Protein AF-A0AAU6HYJ3-F1 (afdb_monomer_lite)

pLDDT: mean 86.25, std 14.93, range [38.72, 98.06]

Foldseek 3Di:
DDDDDDDDDPPDDPPPPPPPQPCLCPVPDQAQKDFDDWAAAPQGWIKTWIWGPADPVGIWIKIDTQQDGDIAQADVPGNGHRDSVSNVVVRHVCRDHDNGHYDDQDDADDPVQLLVLLVVLLVVPAAAPFKAKDDLSSCNRVCSVNSYHSVVSLVSLVVCCVVPVVQKHWDADPDDGDIIIIGGHDDDD

Secondary structure (DSSP, 8-state):
-----PPP-PPPPP---PPP----SSS---TT-EEEEEEE-TTS-EEEEEE-S-BTTB--EEEEESSSS-EES-BTTBSSB--HHHHHHHHHHHHTT--PPP-PPPPPPPHHHHHHHHHHHHHHH--SSS-EEEPGGGGGGGHHHH---HHHHHHHHHHHHHH-TTTEEEEE-SSSSSEEEEEPPPPP-

Sequence (189 aa):
MALTLFRPRTPAAPEFTPEPWPEIGETWKPEGVIVTQRFLGLAGAVVLVYTADAGVNGTYYAVTCLGCSYRTRSKADTNYISSEQAGGEIANTHAAQCRALPRDLPSRPDDGTAREIVRRRLHAERRSDYDVTVYLTSFHLDRLALQRSTEWIEEELQRLADTQPEILTAKPRTYGTGTEFTILRFPKS

Radius of gyration: 24.57 Å; chains: 1; bounding box: 45×34×106 Å

Structure (mmCIF, N/CA/C/O backbone):
data_AF-A0AAU6HYJ3-F1
#
_entry.id   AF-A0AAU6HYJ3-F1
#
loop_
_atom_site.group_PDB
_atom_site.id
_atom_site.type_symbol
_atom_site.label_atom_id
_atom_site.label_alt_id
_atom_site.label_comp_id
_atom_site.label_asym_id
_atom_site.label_entity_id
_atom_site.label_seq_id
_atom_site.pdbx_PDB_ins_code
_atom_site.Cartn_x
_atom_site.Cartn_y
_atom_site.Cartn_z
_atom_site.occupancy
_atom_site.B_iso_or_equiv
_atom_site.auth_seq_id
_atom_site.auth_comp_id
_atom_site.auth_asym_id
_atom_site.auth_atom_id
_atom_site.pdbx_PDB_model_num
ATOM 1 N N . MET A 1 1 ? 26.266 -14.304 -81.035 1.00 38.72 1 MET A N 1
ATOM 2 C CA . MET A 1 1 ? 25.685 -14.974 -79.851 1.00 38.72 1 MET A CA 1
ATOM 3 C C . MET A 1 1 ? 26.014 -14.128 -78.634 1.00 38.72 1 MET A C 1
ATOM 5 O O . MET A 1 1 ? 27.190 -13.940 -78.367 1.00 38.72 1 MET A O 1
ATOM 9 N N . ALA A 1 2 ? 25.013 -13.554 -77.966 1.00 44.12 2 ALA A N 1
ATOM 10 C CA . ALA A 1 2 ? 25.195 -12.738 -76.765 1.00 44.12 2 ALA A CA 1
ATOM 11 C C . ALA A 1 2 ? 24.376 -13.364 -75.629 1.00 44.12 2 ALA A C 1
ATOM 13 O O . ALA A 1 2 ? 23.163 -13.508 -75.751 1.00 44.12 2 ALA A O 1
ATOM 14 N N . LEU A 1 3 ? 25.057 -13.794 -74.566 1.00 43.69 3 LEU A N 1
ATOM 15 C CA . LEU A 1 3 ? 24.450 -14.352 -73.359 1.00 43.69 3 LEU A CA 1
ATOM 16 C C . LEU A 1 3 ? 24.073 -13.199 -72.421 1.00 43.69 3 LEU A C 1
ATOM 18 O O . LEU A 1 3 ? 24.938 -12.588 -71.798 1.00 43.69 3 LEU A O 1
ATOM 22 N N . THR A 1 4 ? 22.782 -12.892 -72.322 1.00 45.44 4 THR A N 1
ATOM 23 C CA . THR A 1 4 ? 22.240 -11.993 -71.296 1.00 45.44 4 THR A CA 1
ATOM 24 C C . THR A 1 4 ? 22.145 -12.725 -69.960 1.00 45.44 4 THR A C 1
ATOM 26 O O . THR A 1 4 ? 21.375 -13.674 -69.819 1.00 45.44 4 THR A O 1
ATOM 29 N N . LEU A 1 5 ? 22.918 -12.273 -68.971 1.00 51.22 5 LEU A N 1
ATOM 30 C CA . LEU A 1 5 ? 22.840 -12.739 -67.587 1.00 51.22 5 LEU A CA 1
ATOM 31 C C . LEU A 1 5 ? 21.654 -12.064 -66.882 1.00 51.22 5 LEU A C 1
ATOM 33 O O . LEU A 1 5 ? 21.687 -10.865 -66.607 1.00 51.22 5 LEU A O 1
ATOM 37 N N . PHE A 1 6 ? 20.613 -12.836 -66.565 1.00 53.00 6 PHE A N 1
ATOM 38 C CA . PHE A 1 6 ? 19.558 -12.401 -65.651 1.00 53.00 6 PHE A CA 1
ATOM 39 C C . PHE A 1 6 ? 20.061 -12.509 -64.210 1.00 53.00 6 PHE A C 1
ATOM 41 O O . PHE A 1 6 ? 20.375 -13.593 -63.722 1.00 53.00 6 PHE A O 1
ATOM 48 N N . ARG A 1 7 ? 20.138 -11.370 -63.520 1.00 47.31 7 ARG A N 1
ATOM 49 C CA . ARG A 1 7 ? 20.437 -11.309 -62.088 1.00 47.31 7 ARG A CA 1
ATOM 50 C C . ARG A 1 7 ? 19.144 -11.621 -61.317 1.00 47.31 7 ARG A C 1
ATOM 52 O O . ARG A 1 7 ? 18.154 -10.923 -61.545 1.00 47.31 7 ARG A O 1
ATOM 59 N N . PRO A 1 8 ? 19.102 -12.631 -60.431 1.00 54.22 8 PRO A N 1
ATOM 60 C CA . PRO A 1 8 ? 17.908 -12.893 -59.640 1.00 54.22 8 PRO A CA 1
ATOM 61 C C . PRO A 1 8 ? 17.647 -11.717 -58.695 1.00 54.22 8 PRO A C 1
ATOM 63 O O . PRO A 1 8 ? 18.550 -11.233 -58.011 1.00 54.22 8 PRO A O 1
ATOM 66 N N . ARG A 1 9 ? 16.401 -11.237 -58.688 1.00 53.03 9 ARG A N 1
ATOM 67 C CA . ARG A 1 9 ? 15.910 -10.241 -57.735 1.00 53.03 9 ARG A CA 1
ATOM 68 C C . ARG A 1 9 ? 15.816 -10.923 -56.374 1.00 53.03 9 ARG A C 1
ATOM 70 O O . ARG A 1 9 ? 15.001 -11.825 -56.202 1.00 53.03 9 ARG A O 1
ATOM 77 N N . THR A 1 10 ? 16.662 -10.516 -55.434 1.00 54.94 10 THR A N 1
ATOM 78 C CA . THR A 1 10 ? 16.584 -10.968 -54.043 1.00 54.94 10 THR A CA 1
ATOM 79 C C . THR A 1 10 ? 15.177 -10.669 -53.508 1.00 54.94 10 THR A C 1
ATOM 81 O O . THR A 1 10 ? 14.719 -9.531 -53.669 1.00 54.94 10 THR A O 1
ATOM 84 N N . PRO A 1 11 ? 14.466 -11.643 -52.911 1.00 59.00 11 PRO A N 1
ATOM 85 C CA . PRO A 1 11 ? 13.225 -11.365 -52.200 1.00 59.00 11 PRO A CA 1
ATOM 86 C C . PRO A 1 11 ? 13.508 -10.316 -51.125 1.00 59.00 11 PRO A C 1
ATOM 88 O O . PRO A 1 11 ? 14.526 -10.406 -50.436 1.00 59.00 11 PRO A O 1
ATOM 91 N N . ALA A 1 12 ? 12.642 -9.308 -51.004 1.00 57.50 12 ALA A N 1
ATOM 92 C CA . ALA A 1 12 ? 12.726 -8.376 -49.889 1.00 57.50 12 ALA A CA 1
ATOM 93 C C . ALA A 1 12 ? 12.657 -9.193 -48.592 1.00 57.50 12 ALA A C 1
ATOM 95 O O . ALA A 1 12 ? 11.751 -10.012 -48.426 1.00 57.50 12 ALA A O 1
ATOM 96 N N . ALA A 1 13 ? 13.655 -9.023 -47.723 1.00 58.06 13 ALA A N 1
ATOM 97 C CA . ALA A 1 13 ? 13.627 -9.614 -46.395 1.00 58.06 13 ALA A CA 1
ATOM 98 C C . ALA A 1 13 ? 12.337 -9.153 -45.693 1.00 58.06 13 ALA A C 1
ATOM 100 O O . ALA A 1 13 ? 11.964 -7.989 -45.868 1.00 58.06 13 ALA A O 1
ATOM 101 N N . PRO A 1 14 ? 11.640 -10.032 -44.951 1.00 58.38 14 PRO A N 1
ATOM 102 C CA . PRO A 1 14 ? 10.474 -9.615 -44.186 1.00 58.38 14 PRO A CA 1
ATOM 103 C C . PRO A 1 14 ? 10.872 -8.433 -43.301 1.00 58.38 14 PRO A C 1
ATOM 105 O O . PRO A 1 14 ? 11.907 -8.481 -42.633 1.00 58.38 14 PRO A O 1
ATOM 108 N N . GLU A 1 15 ? 10.086 -7.357 -43.352 1.00 53.50 15 GLU A N 1
ATOM 109 C CA . GLU A 1 15 ? 10.283 -6.201 -42.485 1.00 53.50 15 GLU A CA 1
ATOM 110 C C . GLU A 1 15 ? 10.234 -6.693 -41.038 1.00 53.50 15 GLU A C 1
ATOM 112 O O . GLU A 1 15 ? 9.200 -7.155 -40.556 1.00 53.50 15 GLU A O 1
ATOM 117 N N . PHE A 1 16 ? 11.379 -6.652 -40.358 1.00 51.53 16 PHE A N 1
ATOM 118 C CA . PHE A 1 16 ? 11.446 -6.888 -38.926 1.00 51.53 16 PHE A CA 1
ATOM 119 C C . PHE A 1 16 ? 10.683 -5.746 -38.263 1.00 51.53 16 PHE A C 1
ATOM 121 O O . PHE A 1 16 ? 11.213 -4.648 -38.108 1.00 51.53 16 PHE A O 1
ATOM 128 N N . THR A 1 17 ? 9.417 -5.977 -37.929 1.00 47.81 17 THR A N 1
ATOM 129 C CA . THR A 1 17 ? 8.705 -5.115 -36.992 1.00 47.81 17 THR A CA 1
ATOM 130 C C . THR A 1 17 ? 9.301 -5.444 -35.629 1.00 47.81 17 THR A C 1
ATOM 132 O O . THR A 1 17 ? 9.149 -6.586 -35.188 1.00 47.81 17 THR A O 1
ATOM 135 N N . PRO 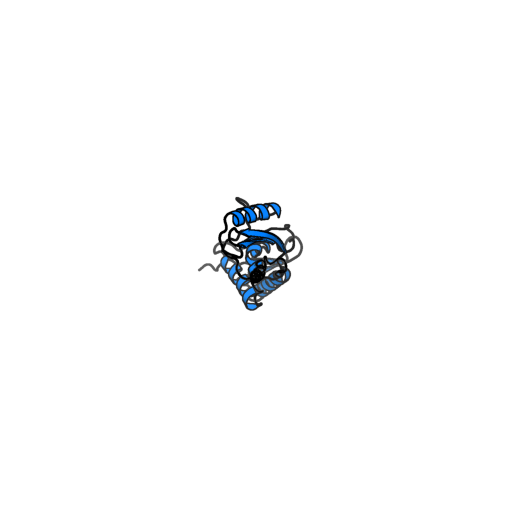A 1 18 ? 10.039 -4.526 -34.977 1.00 47.53 18 PRO A N 1
ATOM 136 C CA . PRO A 1 18 ? 10.484 -4.777 -33.619 1.00 47.53 18 PRO A CA 1
ATOM 137 C C . PRO A 1 18 ? 9.234 -5.059 -32.796 1.00 47.53 18 PRO A C 1
ATOM 139 O O . PRO A 1 18 ? 8.284 -4.272 -32.841 1.00 47.53 18 PRO A O 1
ATOM 142 N N . GLU A 1 19 ? 9.213 -6.189 -32.094 1.00 53.12 19 GLU A N 1
ATOM 143 C CA . GLU A 1 19 ? 8.197 -6.424 -31.078 1.00 53.12 19 GLU A CA 1
ATOM 144 C C . GLU A 1 19 ? 8.204 -5.190 -30.163 1.00 53.12 19 GLU A C 1
ATOM 146 O O . GLU A 1 19 ? 9.291 -4.767 -29.738 1.00 53.12 19 GLU A O 1
ATOM 151 N N . PRO A 1 20 ? 7.053 -4.519 -29.961 1.00 49.03 20 PRO A N 1
ATOM 152 C CA . PRO A 1 20 ? 7.015 -3.332 -29.131 1.00 49.03 20 PRO A CA 1
ATOM 153 C C . PRO A 1 20 ? 7.614 -3.710 -27.783 1.00 49.03 20 PRO A C 1
ATOM 155 O O . PRO A 1 20 ? 7.266 -4.742 -27.210 1.00 49.03 20 PRO A O 1
ATOM 158 N N . TRP A 1 21 ? 8.565 -2.896 -27.326 1.00 48.03 21 TRP A N 1
ATOM 159 C CA . TRP A 1 21 ? 9.159 -3.029 -26.003 1.00 48.03 21 TRP A CA 1
ATOM 160 C C . TRP A 1 21 ? 8.049 -3.355 -24.995 1.00 48.03 21 TRP A C 1
ATOM 162 O O . TRP A 1 21 ? 7.025 -2.664 -25.031 1.00 48.03 21 TRP A O 1
ATOM 172 N N . PRO A 1 22 ? 8.198 -4.389 -24.140 1.00 54.59 22 PRO A N 1
ATOM 173 C CA . PRO A 1 22 ? 7.151 -4.721 -23.182 1.00 54.59 22 PRO A CA 1
ATOM 174 C C . PRO A 1 22 ? 6.815 -3.449 -22.409 1.00 54.59 22 PRO A C 1
ATOM 176 O O . PRO A 1 22 ? 7.735 -2.734 -22.011 1.00 54.59 22 PRO A O 1
ATOM 179 N N . GLU A 1 23 ? 5.527 -3.121 -22.266 1.00 60.72 23 GLU A N 1
ATOM 180 C CA . GLU A 1 23 ? 5.095 -1.916 -21.561 1.00 60.72 23 GLU A CA 1
ATOM 181 C C . GLU A 1 23 ? 5.713 -1.942 -20.160 1.00 60.72 23 GLU A C 1
ATOM 183 O O . GLU A 1 23 ? 5.242 -2.619 -19.251 1.00 60.72 23 GLU A O 1
ATOM 188 N N . ILE A 1 24 ? 6.793 -1.186 -19.968 1.00 62.16 24 ILE A N 1
ATOM 189 C CA . ILE A 1 24 ? 7.498 -1.092 -18.685 1.00 62.16 24 ILE A CA 1
ATOM 190 C C . ILE A 1 24 ? 6.687 -0.287 -17.654 1.00 62.16 24 ILE A C 1
ATOM 192 O O . ILE A 1 24 ? 7.179 0.064 -16.581 1.00 62.16 24 ILE A O 1
ATOM 196 N N . GLY A 1 25 ? 5.432 0.027 -17.985 1.00 66.69 25 GLY A N 1
ATOM 197 C CA . GLY A 1 25 ? 4.495 0.769 -17.165 1.00 66.69 25 GLY A CA 1
ATOM 198 C C . GLY A 1 25 ? 4.877 2.230 -16.983 1.00 66.69 25 GLY A C 1
ATOM 199 O O . GLY A 1 25 ? 4.546 2.793 -15.947 1.00 66.69 25 GLY A O 1
ATOM 200 N N . GLU A 1 26 ? 5.593 2.855 -17.924 1.00 75.81 26 GLU A N 1
ATOM 201 C CA . GLU A 1 26 ? 5.895 4.299 -17.876 1.00 75.81 26 GLU A CA 1
ATOM 202 C C . GLU A 1 26 ? 4.619 5.151 -17.880 1.00 75.81 26 GLU A C 1
ATOM 204 O O . GLU A 1 26 ? 4.490 6.108 -17.115 1.00 75.81 26 GLU A O 1
ATOM 209 N N . THR A 1 27 ? 3.648 4.762 -18.703 1.00 81.25 27 THR A N 1
ATOM 210 C CA . THR A 1 27 ? 2.310 5.361 -18.792 1.00 81.25 27 THR A CA 1
ATOM 211 C C . THR A 1 27 ? 1.384 4.921 -17.665 1.00 81.25 27 THR A C 1
ATOM 213 O O . THR A 1 27 ? 0.412 5.615 -17.361 1.00 81.25 27 THR A O 1
ATOM 216 N N . TRP A 1 28 ? 1.688 3.797 -17.017 1.00 87.44 28 TRP A N 1
ATOM 217 C CA . TRP A 1 28 ? 0.911 3.273 -15.906 1.00 87.44 28 TRP A CA 1
ATOM 218 C C . TRP A 1 28 ? 1.158 4.085 -14.635 1.00 87.44 28 TRP A C 1
ATOM 220 O O . TRP A 1 28 ? 2.256 4.119 -14.072 1.00 87.44 28 TRP A O 1
ATOM 230 N N . LYS A 1 29 ? 0.093 4.753 -14.192 1.00 89.50 29 LYS A N 1
ATOM 231 C CA . LYS A 1 29 ? 0.054 5.599 -12.998 1.00 89.50 29 LYS A CA 1
ATOM 232 C C . LYS A 1 29 ? -1.053 5.082 -12.074 1.00 89.50 29 LYS A C 1
ATOM 234 O O . LYS A 1 29 ? -2.178 5.573 -12.159 1.00 89.50 29 LYS A O 1
ATOM 239 N N . PRO A 1 30 ? -0.774 4.046 -11.263 1.00 92.06 30 PRO A N 1
ATOM 240 C CA . PRO A 1 30 ? -1.765 3.501 -10.347 1.00 92.06 30 PRO A CA 1
ATOM 241 C C . PRO A 1 30 ? -2.167 4.557 -9.313 1.00 92.06 30 PRO A C 1
ATOM 243 O O . PRO A 1 30 ? -1.325 5.277 -8.780 1.00 92.06 30 PRO A O 1
ATOM 246 N N . GLU A 1 31 ? -3.464 4.658 -9.035 1.00 93.12 31 GLU A N 1
ATOM 247 C CA . GLU A 1 31 ? -3.998 5.622 -8.070 1.00 93.12 31 GLU A CA 1
ATOM 248 C C . GLU A 1 31 ? -3.352 5.432 -6.685 1.00 93.12 31 GLU A C 1
ATOM 250 O O . GLU A 1 31 ? -3.178 4.308 -6.214 1.00 93.12 31 GLU A O 1
ATOM 255 N N . GLY A 1 32 ? -2.994 6.536 -6.021 1.00 91.00 32 GLY A N 1
ATOM 256 C CA . GLY A 1 32 ? -2.397 6.509 -4.681 1.00 91.00 32 GLY A CA 1
ATOM 257 C C . GLY A 1 32 ? -0.992 5.907 -4.612 1.00 91.00 32 GLY A C 1
ATOM 258 O O . GLY A 1 32 ? -0.516 5.579 -3.523 1.00 91.00 32 GLY A O 1
ATOM 259 N N . VAL A 1 33 ? -0.333 5.756 -5.763 1.00 93.31 33 VAL A N 1
ATOM 260 C CA . VAL A 1 33 ? 1.042 5.283 -5.893 1.00 93.31 33 VAL A CA 1
ATOM 261 C C . VAL A 1 33 ? 1.823 6.268 -6.752 1.00 93.31 33 VAL A C 1
ATOM 263 O O . VAL A 1 33 ? 1.452 6.577 -7.882 1.00 93.31 33 VAL A O 1
ATOM 266 N N . ILE A 1 34 ? 2.974 6.687 -6.248 1.00 92.75 34 ILE A N 1
ATOM 267 C CA . ILE A 1 34 ? 3.962 7.450 -7.002 1.00 92.75 34 ILE A CA 1
ATOM 268 C C . ILE A 1 34 ? 5.120 6.504 -7.302 1.00 92.75 34 ILE A C 1
ATOM 270 O O . ILE A 1 34 ? 5.905 6.169 -6.415 1.00 92.75 34 ILE A O 1
ATOM 274 N N . VAL A 1 35 ? 5.213 6.038 -8.549 1.00 93.25 35 VAL A N 1
ATOM 275 C CA . VAL A 1 35 ? 6.355 5.235 -9.011 1.00 93.25 35 VAL A CA 1
ATOM 276 C C . VAL A 1 35 ? 7.520 6.174 -9.303 1.00 93.25 35 VAL A C 1
ATOM 278 O O . VAL A 1 35 ? 7.444 6.968 -10.241 1.00 93.25 35 VAL A O 1
ATOM 281 N N . THR A 1 36 ? 8.590 6.072 -8.520 1.00 93.19 36 THR A N 1
ATOM 282 C CA . THR A 1 36 ? 9.757 6.956 -8.631 1.00 93.19 36 THR A CA 1
ATOM 283 C C . THR A 1 36 ? 10.839 6.367 -9.527 1.00 93.19 36 THR A C 1
ATOM 285 O O . THR A 1 36 ? 11.453 7.095 -10.299 1.00 93.19 36 THR A O 1
ATOM 288 N N . GLN A 1 37 ? 11.038 5.044 -9.496 1.00 94.12 37 GLN A N 1
ATOM 289 C CA . GLN A 1 37 ? 12.039 4.364 -10.326 1.00 94.12 37 GLN A CA 1
ATOM 290 C C . GLN A 1 37 ? 11.539 3.019 -10.847 1.00 94.12 37 GLN A C 1
ATOM 292 O O . GLN A 1 37 ? 10.678 2.371 -10.245 1.00 94.12 37 GLN A O 1
ATOM 297 N N . ARG A 1 38 ? 12.114 2.591 -11.974 1.00 94.19 38 ARG A N 1
ATOM 298 C CA . ARG A 1 38 ? 11.846 1.311 -12.634 1.00 94.19 38 ARG A CA 1
ATOM 299 C C . ARG A 1 38 ? 13.173 0.672 -13.029 1.00 94.19 38 ARG A C 1
ATOM 301 O O . ARG A 1 38 ? 14.041 1.344 -13.575 1.00 94.19 38 ARG A O 1
ATOM 308 N N . PHE A 1 39 ? 13.306 -0.622 -12.778 1.00 94.06 39 PHE A N 1
ATOM 309 C CA . PHE A 1 39 ? 14.457 -1.432 -13.162 1.00 94.06 39 PHE A CA 1
ATOM 310 C C . PHE A 1 39 ? 13.975 -2.666 -13.915 1.00 94.06 39 PHE A C 1
ATOM 312 O O . PHE A 1 39 ? 12.899 -3.192 -13.627 1.00 94.06 39 PHE A O 1
ATOM 319 N N . LEU A 1 40 ? 14.777 -3.144 -14.861 1.00 93.38 40 LEU A N 1
ATOM 320 C CA . LEU A 1 40 ? 14.468 -4.340 -15.638 1.00 93.38 40 LEU A CA 1
ATOM 321 C C . LEU A 1 40 ? 15.273 -5.527 -15.138 1.00 93.38 40 LEU A C 1
ATOM 323 O O . LEU A 1 40 ? 16.497 -5.469 -15.036 1.00 93.38 40 LEU A O 1
ATOM 327 N N . GLY A 1 41 ? 14.563 -6.609 -14.839 1.00 91.88 41 GLY A N 1
ATOM 328 C CA . GLY A 1 41 ? 15.147 -7.909 -14.571 1.00 91.88 41 GLY A CA 1
ATOM 329 C C . GLY A 1 41 ? 15.786 -8.516 -15.818 1.00 91.88 41 GLY A C 1
ATOM 330 O O . GLY A 1 41 ? 15.454 -8.159 -16.948 1.00 91.88 41 GLY A O 1
ATOM 331 N N . LEU A 1 42 ? 16.654 -9.506 -15.615 1.00 92.50 42 LEU A N 1
ATOM 332 C CA . LEU A 1 42 ? 17.382 -10.211 -16.677 1.00 92.50 42 LEU A CA 1
ATOM 333 C C . LEU A 1 42 ? 16.475 -10.864 -17.731 1.00 92.50 42 LEU A C 1
ATOM 335 O O . LEU A 1 42 ? 16.904 -11.055 -18.863 1.00 92.50 42 LEU A O 1
ATOM 339 N N . ALA A 1 43 ? 15.246 -11.229 -17.356 1.00 92.19 43 ALA A N 1
ATOM 340 C CA . ALA A 1 43 ? 14.248 -11.800 -18.262 1.00 92.19 43 ALA A CA 1
ATOM 341 C C . ALA A 1 43 ? 13.072 -10.846 -18.547 1.00 92.19 43 ALA A C 1
ATOM 343 O O . ALA A 1 43 ? 12.036 -11.287 -19.029 1.00 92.19 43 ALA A O 1
ATOM 344 N N . GLY A 1 44 ? 13.220 -9.550 -18.245 1.00 89.25 44 GLY A N 1
ATOM 345 C CA . GLY A 1 44 ? 12.254 -8.505 -18.598 1.00 89.25 44 GLY A CA 1
ATOM 346 C C . GLY A 1 44 ? 11.218 -8.145 -17.526 1.00 89.25 44 GLY A C 1
ATOM 347 O O . GLY A 1 44 ? 10.458 -7.204 -17.734 1.00 89.25 44 GLY A O 1
ATOM 348 N N . ALA A 1 45 ? 11.168 -8.826 -16.374 1.00 93.31 45 ALA A N 1
ATOM 349 C CA . ALA A 1 45 ? 10.298 -8.396 -15.273 1.00 93.31 45 ALA A CA 1
ATOM 350 C C . ALA A 1 45 ? 10.642 -6.981 -14.779 1.00 93.31 45 ALA A C 1
ATOM 352 O O . ALA A 1 45 ? 11.808 -6.652 -14.572 1.00 93.31 45 ALA A O 1
ATOM 353 N N . VAL A 1 46 ? 9.621 -6.167 -14.519 1.00 93.75 46 VAL A N 1
ATOM 354 C CA . VAL A 1 46 ? 9.794 -4.805 -14.001 1.00 93.75 46 VAL A CA 1
ATOM 355 C C . VAL A 1 46 ? 9.879 -4.824 -12.475 1.00 93.75 46 VAL A C 1
ATOM 357 O O . VAL A 1 46 ? 9.021 -5.393 -11.800 1.00 93.75 46 VAL A O 1
ATOM 360 N N . VAL A 1 47 ? 10.897 -4.167 -11.925 1.00 95.75 47 VAL A N 1
ATOM 361 C CA . VAL A 1 47 ? 11.072 -3.923 -10.490 1.00 95.75 47 VAL A CA 1
ATOM 362 C C . VAL A 1 47 ? 10.870 -2.438 -10.224 1.00 95.75 47 VAL A C 1
ATOM 364 O O . VAL A 1 47 ? 11.542 -1.594 -10.810 1.00 95.75 47 VAL A O 1
ATOM 367 N N . LEU A 1 48 ? 9.928 -2.117 -9.348 1.00 95.69 48 LEU A N 1
ATOM 368 C CA . LEU A 1 48 ? 9.498 -0.756 -9.062 1.00 95.69 48 LEU A CA 1
ATOM 369 C C . LEU A 1 48 ? 10.056 -0.281 -7.732 1.00 95.69 48 LEU A C 1
ATOM 371 O O . LEU A 1 48 ? 10.031 -1.034 -6.758 1.00 95.69 48 LEU A O 1
ATOM 375 N N . VAL A 1 49 ? 10.444 0.989 -7.685 1.00 95.50 49 VAL A N 1
ATOM 376 C CA . VAL A 1 49 ? 10.516 1.778 -6.453 1.00 95.50 49 VAL A CA 1
ATOM 377 C C . VAL A 1 49 ? 9.331 2.722 -6.467 1.00 95.50 49 VAL A C 1
ATOM 379 O O . VAL A 1 49 ? 9.087 3.412 -7.460 1.00 95.50 49 VAL A O 1
ATOM 382 N N . TYR A 1 50 ? 8.571 2.732 -5.384 1.00 94.44 50 TYR A N 1
ATOM 383 C CA . TYR A 1 50 ? 7.383 3.560 -5.290 1.00 94.44 50 TYR A CA 1
ATOM 384 C C . TYR A 1 50 ? 7.143 4.045 -3.871 1.00 94.44 50 TYR A C 1
ATOM 386 O O . TYR A 1 50 ? 7.659 3.501 -2.894 1.00 94.44 50 TYR A O 1
ATOM 394 N N . THR A 1 51 ? 6.336 5.086 -3.770 1.00 92.81 51 THR A N 1
ATOM 395 C CA . THR A 1 51 ? 5.880 5.666 -2.514 1.00 92.81 51 THR A CA 1
ATOM 396 C C . THR A 1 51 ? 4.397 6.025 -2.618 1.00 92.81 51 THR A C 1
ATOM 398 O O . THR A 1 51 ? 3.773 5.841 -3.665 1.00 92.81 51 THR A O 1
ATOM 401 N N . ALA A 1 52 ? 3.825 6.490 -1.517 1.00 88.44 52 ALA A N 1
ATOM 402 C CA . ALA A 1 52 ? 2.572 7.233 -1.510 1.00 88.44 52 ALA A CA 1
ATOM 403 C C . ALA A 1 52 ? 2.898 8.705 -1.208 1.00 88.44 52 ALA A C 1
ATOM 405 O O . ALA A 1 52 ? 4.049 9.020 -0.897 1.00 88.44 52 ALA A O 1
ATOM 406 N N . ASP A 1 53 ? 1.915 9.602 -1.291 1.00 74.19 53 ASP A N 1
ATOM 407 C CA . ASP A 1 53 ? 2.137 11.001 -0.912 1.00 74.19 53 ASP A CA 1
ATOM 408 C C . ASP A 1 53 ? 2.797 11.123 0.469 1.00 74.19 53 ASP A C 1
ATOM 410 O O . ASP A 1 53 ? 2.541 10.330 1.384 1.00 74.19 53 ASP A O 1
ATOM 414 N N . ALA A 1 54 ? 3.692 12.107 0.592 1.00 66.44 54 ALA A N 1
ATOM 415 C CA . ALA A 1 54 ? 4.481 12.319 1.795 1.00 66.44 54 ALA A CA 1
ATOM 416 C C . ALA A 1 54 ? 3.555 12.560 2.995 1.00 66.44 54 ALA A C 1
ATOM 418 O O . ALA A 1 54 ? 2.833 13.553 3.058 1.00 66.44 54 ALA A O 1
ATOM 419 N N . GLY A 1 55 ? 3.582 11.638 3.958 1.00 64.31 55 GLY A N 1
ATOM 420 C CA . GLY A 1 55 ? 2.847 11.790 5.208 1.00 64.31 55 GLY A CA 1
ATOM 421 C C . GLY A 1 55 ? 3.572 12.713 6.189 1.00 64.31 55 GLY A C 1
ATOM 422 O O . GLY A 1 55 ? 4.711 13.124 5.976 1.00 64.31 55 GLY A O 1
ATOM 423 N N . VAL A 1 56 ? 2.945 12.953 7.342 1.00 62.00 56 VAL A N 1
ATOM 424 C CA . VAL A 1 56 ? 3.494 13.783 8.438 1.00 62.00 56 VAL A CA 1
ATOM 425 C C . VAL 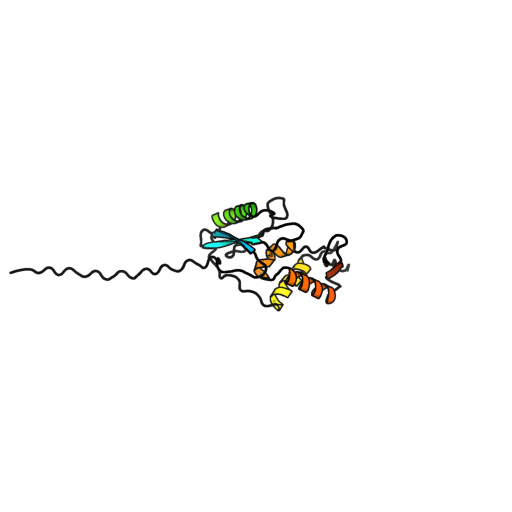A 1 56 ? 4.884 13.316 8.912 1.00 62.00 56 VAL A C 1
ATOM 427 O O . VAL A 1 56 ? 5.684 14.121 9.375 1.00 62.00 56 VAL A O 1
ATOM 430 N N . ASN A 1 57 ? 5.193 12.026 8.760 1.00 66.88 57 ASN A N 1
ATOM 431 C CA . ASN A 1 57 ? 6.459 11.418 9.187 1.00 66.88 57 ASN A CA 1
ATOM 432 C C . ASN A 1 57 ? 7.505 11.324 8.057 1.00 66.88 57 ASN A C 1
ATOM 434 O O . ASN A 1 57 ? 8.525 10.655 8.218 1.00 66.88 57 ASN A O 1
ATOM 438 N N . GLY A 1 58 ? 7.252 11.973 6.918 1.00 77.88 58 GLY A N 1
ATOM 439 C CA . GLY A 1 58 ? 8.107 11.944 5.736 1.00 77.88 58 GLY A CA 1
ATOM 440 C C . GLY A 1 58 ? 7.715 10.879 4.712 1.00 77.88 58 GLY A C 1
ATOM 441 O O . GLY A 1 58 ? 6.716 10.165 4.844 1.00 77.88 58 GLY A O 1
ATOM 442 N N . THR A 1 59 ? 8.519 10.801 3.655 1.00 86.88 59 THR A N 1
ATOM 443 C CA . THR A 1 59 ? 8.318 9.884 2.531 1.00 86.88 59 THR A CA 1
ATOM 444 C C . THR A 1 59 ? 9.010 8.556 2.802 1.00 86.88 59 THR A C 1
ATOM 446 O O . THR A 1 59 ? 10.215 8.509 3.046 1.00 86.88 59 THR A O 1
ATOM 449 N N . TYR A 1 60 ? 8.256 7.463 2.708 1.00 89.81 60 TYR A N 1
ATOM 450 C CA . TYR A 1 60 ? 8.802 6.110 2.791 1.00 89.81 60 TYR A CA 1
ATOM 451 C C . TYR A 1 60 ? 8.589 5.364 1.484 1.00 89.81 60 TYR A C 1
ATOM 453 O O . TYR A 1 60 ? 7.552 5.498 0.840 1.00 89.81 60 TYR A O 1
ATOM 461 N N . TYR A 1 61 ? 9.542 4.525 1.118 1.00 92.62 61 TYR A N 1
ATOM 462 C CA . TYR A 1 61 ? 9.548 3.820 -0.153 1.00 92.62 61 TYR A CA 1
ATOM 463 C C . TYR A 1 61 ? 9.264 2.335 0.052 1.00 92.62 61 TYR A C 1
ATOM 465 O O . TYR A 1 61 ? 9.534 1.752 1.105 1.00 92.62 61 TYR A O 1
ATOM 473 N N . ALA A 1 62 ? 8.715 1.721 -0.982 1.00 94.69 62 ALA A N 1
ATOM 474 C CA . ALA A 1 62 ? 8.583 0.287 -1.118 1.00 94.69 62 ALA A CA 1
ATOM 475 C C . ALA A 1 62 ? 9.165 -0.142 -2.464 1.00 94.69 62 ALA A C 1
ATOM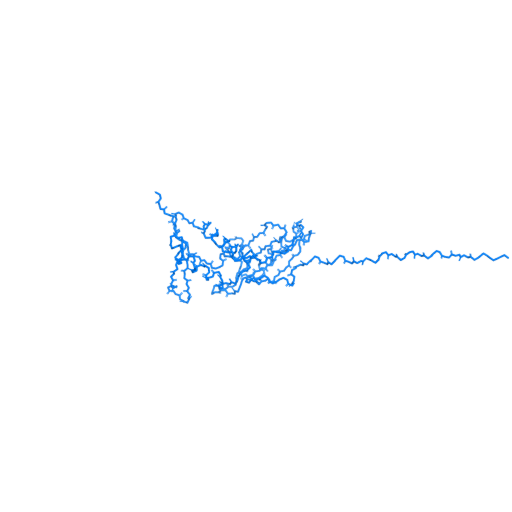 477 O O . ALA A 1 62 ? 9.213 0.624 -3.428 1.00 94.69 62 ALA A O 1
ATOM 478 N N . VAL A 1 63 ? 9.622 -1.388 -2.504 1.00 96.06 63 VAL A N 1
ATOM 479 C CA . VAL A 1 63 ? 10.155 -2.032 -3.697 1.00 96.06 63 VAL A CA 1
ATOM 480 C C . VAL A 1 63 ? 9.311 -3.257 -3.995 1.00 96.06 63 VAL A C 1
ATOM 482 O O . VAL A 1 63 ? 8.977 -4.019 -3.087 1.00 96.06 63 VAL A O 1
ATOM 485 N N . THR A 1 64 ? 8.928 -3.467 -5.250 1.00 96.31 64 THR A N 1
ATOM 486 C CA . THR A 1 64 ? 8.171 -4.658 -5.667 1.00 96.31 64 THR A CA 1
ATOM 487 C C . THR A 1 64 ? 8.554 -5.067 -7.079 1.00 96.31 64 THR A C 1
ATOM 489 O O . THR A 1 64 ? 8.710 -4.219 -7.950 1.00 96.31 64 THR A O 1
ATOM 492 N N . CYS A 1 65 ? 8.700 -6.369 -7.310 1.00 95.94 65 CYS A N 1
ATOM 493 C CA . CYS A 1 65 ? 8.846 -6.934 -8.644 1.00 95.94 65 CYS A CA 1
ATOM 494 C C . CYS A 1 65 ? 7.472 -7.342 -9.178 1.00 95.94 65 CYS A C 1
ATOM 496 O O . CYS A 1 65 ? 6.762 -8.095 -8.521 1.00 95.94 65 CYS A O 1
ATOM 498 N N . LEU A 1 66 ? 7.104 -6.885 -10.373 1.00 94.19 66 LEU A N 1
ATOM 499 C CA . LEU A 1 66 ? 5.838 -7.257 -11.008 1.00 94.19 66 LEU A CA 1
ATOM 500 C C . LEU A 1 66 ? 5.868 -8.668 -11.618 1.00 94.19 66 LEU A C 1
ATOM 502 O O . LEU A 1 66 ? 4.819 -9.250 -11.873 1.00 94.19 66 LEU A O 1
ATOM 506 N N . GLY A 1 67 ? 7.054 -9.249 -11.826 1.00 94.06 67 GLY A N 1
ATOM 507 C CA . GLY A 1 67 ? 7.205 -10.602 -12.375 1.00 94.06 67 GLY A CA 1
ATOM 508 C C . GLY A 1 67 ? 7.206 -11.728 -11.332 1.00 94.06 67 GLY A C 1
ATOM 509 O O . GLY A 1 67 ? 6.981 -12.890 -11.680 1.00 94.06 67 GLY A O 1
ATOM 510 N N . CYS A 1 68 ? 7.461 -11.428 -10.054 1.00 95.25 68 CYS A N 1
ATOM 511 C CA . CYS A 1 68 ? 7.568 -12.428 -8.985 1.00 95.25 68 CYS A CA 1
ATOM 512 C C . CYS A 1 68 ? 6.973 -11.928 -7.660 1.00 95.25 68 CYS A C 1
ATOM 514 O O . CYS A 1 68 ? 6.394 -10.855 -7.588 1.00 95.25 68 CYS A O 1
ATOM 516 N N . SER A 1 69 ? 7.087 -12.714 -6.588 1.00 94.56 69 SER A N 1
ATOM 517 C CA . SER A 1 69 ? 6.540 -12.358 -5.271 1.00 94.56 69 SER A CA 1
ATOM 518 C C . SER A 1 69 ? 7.435 -11.420 -4.448 1.00 94.56 69 SER A C 1
ATOM 520 O O . SER A 1 69 ? 7.139 -11.176 -3.277 1.00 94.56 69 SER A O 1
ATOM 522 N N . TYR A 1 70 ? 8.550 -10.932 -5.005 1.00 95.50 70 TYR A N 1
ATOM 523 C CA . TYR A 1 70 ? 9.476 -10.074 -4.271 1.00 95.50 70 TYR A CA 1
ATOM 524 C C . TYR A 1 70 ? 8.849 -8.713 -3.978 1.00 95.50 70 TYR A C 1
ATOM 526 O O . TYR A 1 70 ? 8.471 -7.973 -4.888 1.00 95.50 70 TYR A O 1
ATOM 534 N N . ARG A 1 71 ? 8.798 -8.368 -2.692 1.00 94.81 71 ARG A N 1
ATOM 535 C CA . ARG A 1 71 ? 8.384 -7.057 -2.202 1.00 94.81 71 ARG A CA 1
ATOM 536 C C . ARG A 1 71 ? 9.061 -6.752 -0.874 1.00 94.81 71 ARG A C 1
ATOM 538 O O . ARG A 1 71 ? 9.200 -7.643 -0.039 1.00 94.81 71 ARG A O 1
ATOM 545 N N . THR A 1 72 ? 9.458 -5.504 -0.663 1.00 93.88 72 THR A N 1
ATOM 546 C CA . THR A 1 72 ? 10.018 -5.048 0.612 1.00 93.88 72 THR A CA 1
ATOM 547 C C . THR A 1 72 ? 9.713 -3.576 0.863 1.00 93.88 72 THR A C 1
ATOM 549 O O . THR A 1 72 ? 9.526 -2.793 -0.064 1.00 93.88 72 THR A O 1
ATOM 552 N N . ARG A 1 73 ? 9.647 -3.213 2.141 1.00 89.62 73 ARG A N 1
ATOM 553 C CA . ARG A 1 73 ? 9.575 -1.829 2.627 1.00 89.62 73 ARG A CA 1
ATOM 554 C C . ARG A 1 73 ? 10.657 -1.531 3.662 1.00 89.62 73 ARG A C 1
ATOM 556 O O . ARG A 1 73 ? 10.641 -0.459 4.246 1.00 89.62 73 ARG A O 1
ATOM 563 N N . SER A 1 74 ? 11.550 -2.484 3.919 1.00 86.44 74 SER A N 1
ATOM 564 C CA . SER A 1 74 ? 12.589 -2.428 4.947 1.00 86.44 74 SER A CA 1
ATOM 565 C C . SER A 1 74 ? 13.978 -2.528 4.320 1.00 86.44 74 SER A C 1
ATOM 567 O O . SER A 1 74 ? 14.148 -3.112 3.243 1.00 86.44 74 SER A O 1
ATOM 569 N N . LYS A 1 75 ? 14.975 -1.963 5.008 1.00 82.75 75 LYS A N 1
ATOM 570 C CA . LYS A 1 75 ? 16.394 -2.059 4.647 1.00 82.75 75 LYS A CA 1
ATOM 571 C C . LYS A 1 75 ? 17.177 -2.538 5.867 1.00 82.75 75 LYS A C 1
ATOM 573 O O . LYS A 1 75 ? 17.315 -1.792 6.827 1.00 82.75 75 LYS A O 1
ATOM 578 N N . ALA A 1 76 ? 17.731 -3.749 5.801 1.00 77.44 76 ALA A N 1
ATOM 579 C CA . ALA A 1 76 ? 18.507 -4.343 6.896 1.00 77.44 76 ALA A CA 1
ATOM 580 C C . ALA A 1 76 ? 17.770 -4.224 8.251 1.00 77.44 76 ALA A C 1
ATOM 582 O O . ALA A 1 76 ? 16.661 -4.742 8.378 1.00 77.44 76 ALA A O 1
ATOM 583 N N . ASP A 1 77 ? 18.353 -3.503 9.211 1.00 73.31 77 ASP A N 1
ATOM 584 C CA . ASP A 1 77 ? 17.824 -3.323 10.569 1.00 73.31 77 ASP A CA 1
ATOM 585 C C . ASP A 1 77 ? 16.717 -2.255 10.670 1.00 73.31 77 ASP A C 1
ATOM 587 O O . ASP A 1 77 ? 16.145 -2.047 11.742 1.00 73.31 77 ASP A O 1
ATOM 591 N N . THR A 1 78 ? 16.393 -1.550 9.578 1.00 72.75 78 THR A N 1
ATOM 592 C CA . THR A 1 78 ? 15.331 -0.537 9.571 1.00 72.75 78 THR A CA 1
ATOM 593 C C . THR A 1 78 ? 14.015 -1.107 9.057 1.00 72.75 78 THR A C 1
ATOM 595 O O . THR A 1 78 ? 13.927 -1.708 7.985 1.00 72.75 78 THR A O 1
ATOM 598 N N . ASN A 1 79 ? 12.934 -0.818 9.782 1.00 80.38 79 ASN A N 1
ATOM 599 C CA . ASN A 1 79 ? 11.574 -1.207 9.391 1.00 80.38 79 ASN A CA 1
ATOM 600 C C . ASN A 1 79 ? 11.041 -0.451 8.156 1.00 80.38 79 ASN A C 1
ATOM 602 O O . ASN A 1 79 ? 9.966 -0.785 7.658 1.00 80.38 79 ASN A O 1
ATOM 606 N N . TYR A 1 80 ? 11.780 0.556 7.675 1.00 85.81 80 TYR A N 1
ATOM 607 C CA . TYR A 1 80 ? 11.366 1.459 6.603 1.00 85.81 80 TYR A CA 1
ATOM 608 C C . TYR A 1 80 ? 12.535 1.818 5.675 1.00 85.81 80 TYR A C 1
ATOM 610 O O . TYR A 1 80 ? 13.668 1.980 6.136 1.00 85.81 80 TYR A O 1
ATOM 618 N N . ILE A 1 81 ? 12.245 2.011 4.386 1.00 90.75 81 ILE A N 1
ATOM 619 C CA . ILE A 1 81 ? 13.139 2.654 3.414 1.00 90.75 81 ILE A CA 1
ATOM 620 C C . ILE A 1 81 ? 12.777 4.143 3.383 1.00 90.75 81 ILE A C 1
ATOM 622 O O . ILE A 1 81 ? 11.702 4.502 2.914 1.00 90.75 81 ILE A O 1
ATOM 626 N N . SER A 1 82 ? 13.639 5.012 3.906 1.00 89.19 82 SER A N 1
ATOM 627 C CA . SER A 1 82 ? 13.367 6.455 4.049 1.00 89.19 82 SER A CA 1
ATOM 628 C C . SER A 1 82 ? 13.963 7.329 2.941 1.00 89.19 82 SER A C 1
ATOM 630 O O . SER A 1 82 ? 13.771 8.541 2.952 1.00 89.19 82 SER A O 1
ATOM 632 N N . SER A 1 83 ? 14.689 6.749 1.980 1.00 90.88 83 SER A N 1
ATOM 633 C CA . SER A 1 83 ? 15.232 7.489 0.839 1.00 90.88 83 SER A CA 1
ATOM 634 C C . SER A 1 83 ? 15.020 6.747 -0.473 1.00 90.88 83 SER A C 1
ATOM 636 O O . SER A 1 83 ? 15.104 5.518 -0.537 1.00 90.88 83 SER A O 1
ATOM 638 N N . GLU A 1 84 ? 14.777 7.517 -1.532 1.00 92.19 84 GLU A N 1
ATOM 639 C CA . GLU A 1 84 ? 14.587 6.983 -2.878 1.00 92.19 84 GLU A CA 1
ATOM 640 C C . GLU A 1 84 ? 15.836 6.235 -3.349 1.00 92.19 84 GLU A C 1
ATOM 642 O O . GLU A 1 84 ? 15.731 5.128 -3.867 1.00 92.19 84 GLU A O 1
ATOM 647 N N . GLN A 1 85 ? 17.024 6.793 -3.081 1.00 94.38 85 GLN A N 1
ATOM 648 C CA . GLN A 1 85 ? 18.307 6.169 -3.406 1.00 94.38 85 GLN A CA 1
ATOM 649 C C . GLN A 1 85 ? 18.428 4.767 -2.797 1.00 94.38 85 GLN A C 1
ATOM 651 O O . GLN A 1 85 ? 18.800 3.825 -3.492 1.00 94.38 85 GLN A O 1
ATOM 656 N N . ALA A 1 86 ? 18.078 4.604 -1.517 1.00 94.00 86 ALA A N 1
ATOM 657 C CA . ALA A 1 86 ? 18.119 3.299 -0.868 1.00 94.00 86 ALA A CA 1
ATOM 658 C C . ALA A 1 86 ? 17.115 2.316 -1.493 1.00 94.00 86 ALA A C 1
ATOM 660 O O . ALA A 1 86 ? 17.423 1.133 -1.633 1.00 94.00 86 ALA A O 1
ATOM 661 N N . GLY A 1 87 ? 15.932 2.796 -1.890 1.00 95.25 87 GLY A N 1
ATOM 662 C CA . GLY A 1 87 ? 14.963 2.004 -2.651 1.00 95.25 87 GLY A CA 1
ATOM 663 C C . GLY A 1 87 ? 15.516 1.567 -4.010 1.00 95.25 87 GLY A C 1
ATOM 664 O O . GLY A 1 87 ? 15.401 0.395 -4.364 1.00 95.25 87 GLY A O 1
ATOM 665 N N . GLY A 1 88 ? 16.176 2.480 -4.724 1.00 96.38 88 GLY A N 1
ATOM 666 C CA . GLY A 1 88 ? 16.838 2.228 -6.003 1.00 96.38 88 GLY A CA 1
ATOM 667 C C . GLY A 1 88 ? 17.947 1.186 -5.911 1.00 96.38 88 GLY A C 1
ATOM 668 O O . GLY A 1 88 ? 17.974 0.255 -6.708 1.00 96.38 88 GLY A O 1
ATOM 669 N N . GLU A 1 89 ? 18.812 1.275 -4.897 1.00 96.44 89 GLU A N 1
ATOM 670 C CA . GLU A 1 89 ? 19.851 0.270 -4.623 1.00 96.44 89 GLU A CA 1
ATOM 671 C C . GLU A 1 89 ? 19.239 -1.129 -4.459 1.00 96.44 89 GLU A C 1
ATOM 673 O O . GLU A 1 89 ? 19.651 -2.073 -5.134 1.00 96.44 89 GLU A O 1
ATOM 678 N N . ILE A 1 90 ? 18.205 -1.254 -3.619 1.00 96.44 90 ILE A N 1
ATOM 679 C CA . ILE A 1 90 ? 17.510 -2.524 -3.361 1.00 96.44 90 ILE A CA 1
ATOM 680 C C . ILE A 1 90 ? 16.849 -3.063 -4.636 1.00 96.44 90 ILE A C 1
ATOM 682 O O . ILE A 1 90 ? 16.956 -4.256 -4.938 1.00 96.44 90 ILE A O 1
ATOM 686 N N . ALA A 1 91 ? 16.157 -2.201 -5.384 1.00 96.81 91 ALA A N 1
ATOM 687 C CA . ALA A 1 91 ? 15.476 -2.578 -6.617 1.00 96.81 91 ALA A CA 1
ATOM 688 C C . ALA A 1 91 ? 16.464 -3.030 -7.696 1.00 96.81 91 ALA A C 1
ATOM 690 O O . ALA A 1 91 ? 16.261 -4.085 -8.298 1.00 96.81 91 ALA A O 1
ATOM 691 N N . ASN A 1 92 ? 17.560 -2.293 -7.882 1.00 96.88 92 ASN A N 1
ATOM 692 C CA . ASN A 1 92 ? 18.613 -2.633 -8.830 1.00 96.88 92 ASN A CA 1
ATOM 693 C C . ASN A 1 92 ? 19.301 -3.957 -8.466 1.00 96.88 92 ASN A C 1
ATOM 695 O O . ASN A 1 92 ? 19.502 -4.805 -9.333 1.00 96.88 92 ASN A O 1
ATOM 699 N N . THR A 1 93 ? 19.611 -4.180 -7.180 1.00 97.31 93 THR A N 1
ATOM 700 C CA . THR A 1 93 ? 20.170 -5.458 -6.710 1.00 97.31 93 THR A CA 1
ATOM 701 C C . THR A 1 93 ? 19.238 -6.627 -7.018 1.00 97.31 93 THR A C 1
ATOM 703 O O . THR A 1 93 ? 19.699 -7.660 -7.504 1.00 97.31 93 THR A O 1
ATOM 706 N N . HIS A 1 94 ? 17.929 -6.475 -6.787 1.00 97.44 94 HIS A N 1
ATOM 707 C CA . HIS A 1 94 ? 16.968 -7.520 -7.135 1.00 97.44 94 HIS A CA 1
ATOM 708 C C . HIS A 1 94 ? 16.880 -7.731 -8.655 1.00 97.44 94 HIS A C 1
ATOM 710 O O . HIS A 1 94 ? 16.956 -8.867 -9.124 1.00 97.44 94 HIS A O 1
ATOM 716 N N . ALA A 1 95 ? 16.758 -6.651 -9.431 1.00 96.50 95 ALA A N 1
ATOM 717 C CA . ALA A 1 95 ? 16.666 -6.693 -10.889 1.00 96.50 95 ALA A CA 1
ATOM 718 C C . ALA A 1 95 ? 17.863 -7.421 -11.525 1.00 96.50 95 ALA A C 1
ATOM 720 O O . ALA A 1 95 ? 17.667 -8.314 -12.349 1.00 96.50 95 ALA A O 1
ATOM 721 N N . ALA A 1 96 ? 19.085 -7.148 -11.055 1.00 97.12 96 ALA A N 1
ATOM 722 C CA . ALA A 1 96 ? 20.317 -7.776 -11.539 1.00 97.12 96 ALA A CA 1
ATOM 723 C C . ALA A 1 96 ? 20.355 -9.313 -11.390 1.00 97.12 96 ALA A C 1
ATOM 725 O O . ALA A 1 96 ? 21.184 -9.972 -12.015 1.00 97.12 96 ALA A O 1
ATOM 726 N N . GLN A 1 97 ? 19.476 -9.895 -10.569 1.00 96.75 97 GLN A N 1
ATOM 727 C CA . GLN A 1 97 ? 19.391 -11.339 -10.324 1.00 96.75 97 GLN A CA 1
ATOM 728 C C . GLN A 1 97 ? 18.052 -11.942 -10.780 1.00 96.75 97 GLN A C 1
ATOM 730 O O . GLN A 1 97 ? 17.912 -13.164 -10.870 1.00 96.75 97 GLN A O 1
ATOM 735 N N . CYS A 1 98 ? 17.053 -11.107 -11.069 1.00 96.56 98 CYS A N 1
ATOM 736 C CA . CYS A 1 98 ? 15.691 -11.546 -11.323 1.00 96.56 98 CYS A CA 1
ATOM 737 C C . CYS A 1 98 ? 15.533 -12.100 -12.743 1.00 96.56 98 CYS A C 1
ATOM 739 O O . CYS A 1 98 ? 15.736 -11.396 -13.728 1.00 96.56 98 CYS A O 1
ATOM 741 N N . ARG A 1 99 ? 15.117 -13.365 -12.847 1.00 96.88 99 ARG A N 1
ATOM 742 C CA . ARG A 1 99 ? 14.814 -14.052 -14.117 1.00 96.88 99 ARG A CA 1
ATOM 743 C C . ARG A 1 99 ? 13.317 -14.283 -14.328 1.00 96.88 99 ARG A C 1
ATOM 745 O O . ARG A 1 99 ? 12.930 -15.152 -15.101 1.00 96.88 99 ARG A O 1
ATOM 752 N N . ALA A 1 100 ? 12.474 -13.555 -13.602 1.00 96.19 100 ALA A N 1
ATOM 753 C CA . ALA A 1 100 ? 11.041 -13.615 -13.827 1.00 96.19 100 ALA A CA 1
ATOM 754 C C . ALA A 1 100 ? 10.695 -12.994 -15.187 1.00 96.19 100 ALA A C 1
ATOM 756 O O . ALA A 1 100 ? 11.301 -11.998 -15.588 1.00 96.19 100 ALA A O 1
ATOM 757 N N . LEU A 1 101 ? 9.722 -13.588 -15.873 1.00 93.94 101 LEU A N 1
ATOM 758 C CA . LEU A 1 101 ? 9.162 -13.023 -17.095 1.00 93.94 101 LEU A CA 1
ATOM 759 C C . LEU A 1 101 ? 8.302 -11.790 -16.766 1.00 93.94 101 LEU A C 1
ATOM 761 O O . LEU A 1 101 ? 7.795 -11.688 -15.638 1.00 93.94 101 LEU A O 1
ATOM 765 N N . PRO A 1 102 ? 8.109 -10.871 -17.728 1.00 89.94 102 PRO A N 1
ATOM 766 C CA . PRO A 1 102 ? 7.134 -9.800 -17.596 1.00 89.94 102 PRO A CA 1
ATOM 767 C C . PRO A 1 102 ? 5.743 -10.382 -17.323 1.00 89.94 102 PRO A C 1
ATOM 769 O O . PRO A 1 102 ? 5.401 -11.471 -17.787 1.00 89.94 102 PRO A O 1
ATOM 772 N N . ARG A 1 103 ? 4.942 -9.647 -16.556 1.00 89.00 103 ARG A N 1
ATOM 773 C CA . ARG A 1 103 ? 3.519 -9.918 -16.344 1.00 89.00 103 ARG A CA 1
ATOM 774 C C . ARG A 1 103 ? 2.738 -8.658 -16.661 1.00 89.00 103 ARG A C 1
ATOM 776 O O . ARG A 1 103 ? 3.302 -7.565 -16.591 1.00 89.00 103 ARG A O 1
ATOM 783 N N . ASP A 1 104 ? 1.455 -8.831 -16.944 1.00 87.19 104 ASP A N 1
ATOM 784 C CA . ASP A 1 104 ? 0.543 -7.713 -17.138 1.00 87.19 104 ASP A CA 1
ATOM 785 C C . ASP A 1 104 ? 0.551 -6.789 -15.918 1.00 87.19 104 ASP A C 1
ATOM 787 O O . ASP A 1 104 ? 0.620 -7.230 -14.762 1.00 87.19 104 ASP A O 1
ATOM 791 N N . LEU A 1 105 ? 0.483 -5.487 -16.188 1.00 88.50 105 LEU A N 1
ATOM 792 C CA . LEU A 1 105 ? 0.393 -4.482 -15.142 1.00 88.50 105 LEU A CA 1
ATOM 793 C C . LEU A 1 105 ? -0.928 -4.668 -14.378 1.00 88.50 105 LEU A C 1
ATOM 795 O O . LEU A 1 105 ? -1.978 -4.828 -15.006 1.00 88.50 105 LEU A O 1
ATOM 799 N N . PRO A 1 106 ? -0.918 -4.637 -13.033 1.00 89.69 106 PRO A N 1
ATOM 800 C CA . PRO A 1 106 ? -2.136 -4.827 -12.260 1.00 89.69 106 PRO A CA 1
ATOM 801 C C . PRO A 1 106 ? -3.203 -3.782 -12.606 1.00 89.69 106 PRO A C 1
ATOM 803 O O . PRO A 1 106 ? -2.970 -2.573 -12.497 1.00 89.69 106 PRO A O 1
ATOM 806 N N . SER A 1 107 ? -4.399 -4.244 -12.965 1.00 91.44 107 SER A N 1
ATOM 807 C CA . SER A 1 107 ? -5.572 -3.382 -13.110 1.00 91.44 107 SER A CA 1
ATOM 808 C C . SER A 1 107 ? -6.010 -2.827 -11.756 1.00 91.44 107 SER A C 1
ATOM 810 O O . SER A 1 107 ? -5.897 -3.508 -10.733 1.00 91.44 107 SER A O 1
ATOM 812 N N . ARG A 1 108 ? -6.586 -1.623 -11.753 1.00 94.25 108 ARG A N 1
ATOM 813 C CA . ARG A 1 108 ? -7.221 -1.051 -10.561 1.00 94.25 108 ARG A CA 1
ATOM 814 C C . ARG A 1 108 ? -8.350 -1.977 -10.080 1.00 94.25 108 ARG A C 1
ATOM 816 O O . ARG A 1 108 ? -9.243 -2.267 -10.876 1.00 94.25 108 ARG A O 1
ATOM 823 N N . PRO A 1 109 ? -8.351 -2.424 -8.811 1.00 96.81 109 PRO A N 1
ATOM 824 C CA . PRO A 1 109 ? -9.435 -3.248 -8.289 1.00 96.81 109 PRO A CA 1
ATOM 825 C C . PRO A 1 109 ? -10.720 -2.429 -8.130 1.00 96.81 109 PRO A C 1
ATOM 827 O O . PRO A 1 109 ? -10.678 -1.204 -7.949 1.00 96.81 109 PRO A O 1
ATOM 830 N N . ASP A 1 110 ? -11.865 -3.110 -8.123 1.00 97.50 110 ASP A N 1
ATOM 831 C CA . ASP A 1 110 ? -13.117 -2.522 -7.648 1.00 97.50 110 ASP A CA 1
ATOM 832 C C . ASP A 1 110 ? -13.047 -2.191 -6.142 1.00 97.50 110 ASP A C 1
ATOM 834 O O . ASP A 1 110 ? -12.162 -2.652 -5.413 1.00 97.50 110 ASP A O 1
ATOM 838 N N . ASP A 1 111 ? -13.981 -1.367 -5.664 1.00 97.06 111 ASP A N 1
ATOM 839 C CA . ASP A 1 111 ? -13.998 -0.932 -4.265 1.00 97.06 111 ASP A CA 1
ATOM 840 C C . ASP A 1 111 ? -14.221 -2.085 -3.281 1.00 97.06 111 ASP A C 1
ATOM 842 O O . ASP A 1 111 ? -13.667 -2.063 -2.189 1.00 97.06 111 ASP A O 1
ATOM 846 N N . GLY A 1 112 ? -15.009 -3.104 -3.633 1.00 98.06 112 GLY A N 1
ATOM 847 C CA . GLY A 1 112 ? -15.237 -4.260 -2.763 1.00 98.06 112 GLY A CA 1
ATOM 848 C C . GLY A 1 112 ? -13.943 -5.032 -2.507 1.00 98.06 112 GLY A C 1
ATOM 849 O O . GLY A 1 112 ? -13.604 -5.321 -1.357 1.00 98.06 112 GLY A O 1
ATOM 850 N N . THR A 1 113 ? -13.184 -5.278 -3.572 1.00 98.06 113 THR A N 1
ATOM 851 C CA . THR A 1 113 ? -11.866 -5.911 -3.524 1.00 98.06 113 THR A CA 1
ATOM 852 C C . THR A 1 113 ? -10.865 -5.064 -2.731 1.00 98.06 113 THR A C 1
ATOM 854 O O . THR A 1 113 ? -10.170 -5.592 -1.861 1.00 98.06 113 THR A O 1
ATOM 857 N N . ALA A 1 114 ? -10.822 -3.745 -2.953 1.00 97.62 114 ALA A N 1
ATOM 858 C CA . ALA A 1 114 ? -9.937 -2.848 -2.205 1.00 97.62 114 ALA A CA 1
ATOM 859 C C . ALA A 1 114 ? -10.245 -2.846 -0.694 1.00 97.62 114 ALA A C 1
ATOM 861 O O . ALA A 1 114 ? -9.332 -2.942 0.129 1.00 97.62 114 ALA A O 1
ATOM 862 N N . ARG A 1 115 ? -11.531 -2.815 -0.316 1.00 97.69 115 ARG A N 1
ATOM 863 C CA . ARG A 1 115 ? -11.962 -2.888 1.092 1.00 97.69 115 ARG A CA 1
ATOM 864 C C . ARG A 1 115 ? -11.556 -4.200 1.752 1.00 97.69 115 ARG A C 1
ATOM 866 O O . ARG A 1 115 ? -11.133 -4.205 2.906 1.00 97.69 115 ARG A O 1
ATOM 873 N N . GLU A 1 116 ? -11.651 -5.315 1.030 1.00 97.25 116 GLU A N 1
ATOM 874 C CA . GLU A 1 116 ? -11.225 -6.616 1.552 1.00 97.25 116 GLU A CA 1
ATOM 875 C C . GLU A 1 116 ? -9.711 -6.679 1.791 1.00 97.25 116 GLU A C 1
ATOM 877 O O . GLU A 1 116 ? -9.278 -7.243 2.795 1.00 97.25 116 GLU A O 1
ATOM 882 N N . ILE A 1 117 ? -8.897 -6.048 0.937 1.00 96.56 117 ILE A N 1
ATOM 883 C CA . ILE A 1 117 ? -7.448 -5.932 1.173 1.00 96.56 117 ILE A CA 1
ATOM 884 C C . ILE A 1 117 ? -7.180 -5.192 2.491 1.00 96.56 117 ILE A C 1
ATOM 886 O O . ILE A 1 117 ? -6.406 -5.687 3.316 1.00 96.56 117 ILE A O 1
ATOM 890 N N . VAL A 1 118 ? -7.850 -4.055 2.727 1.00 96.62 118 VAL A N 1
ATOM 891 C CA . VAL A 1 118 ? -7.727 -3.299 3.987 1.00 96.62 118 VAL A CA 1
ATOM 892 C C . VAL A 1 118 ? -8.155 -4.157 5.177 1.00 96.62 118 VAL A C 1
ATOM 894 O O . VAL A 1 118 ? -7.390 -4.316 6.127 1.00 96.62 118 VAL A O 1
ATOM 897 N N . ARG A 1 119 ? -9.335 -4.782 5.110 1.00 95.38 119 ARG A N 1
ATOM 898 C CA . ARG A 1 119 ? -9.863 -5.639 6.182 1.00 95.38 119 ARG A CA 1
ATOM 899 C C . ARG A 1 119 ? -8.905 -6.782 6.518 1.00 95.38 119 ARG A C 1
ATOM 901 O O . ARG A 1 119 ? -8.550 -6.965 7.683 1.00 95.38 119 ARG A O 1
ATOM 908 N N . ARG A 1 120 ? -8.449 -7.531 5.509 1.00 95.12 120 ARG A N 1
ATOM 909 C CA . ARG A 1 120 ? -7.502 -8.640 5.688 1.00 95.12 120 ARG A CA 1
ATOM 910 C C . ARG A 1 120 ? -6.215 -8.164 6.350 1.00 95.12 120 ARG A C 1
ATOM 912 O O . ARG A 1 120 ? -5.688 -8.866 7.212 1.00 95.12 120 ARG A O 1
ATOM 919 N N . ARG A 1 121 ? -5.719 -6.983 5.973 1.00 93.56 121 ARG A N 1
ATOM 920 C CA . ARG A 1 121 ? -4.518 -6.405 6.576 1.00 93.56 121 ARG A CA 1
ATOM 921 C C . ARG A 1 121 ? -4.707 -6.128 8.066 1.00 93.56 121 ARG A C 1
ATOM 923 O O . ARG A 1 121 ? -3.869 -6.557 8.855 1.00 93.56 121 ARG A O 1
ATOM 930 N N . LEU A 1 122 ? -5.811 -5.487 8.455 1.00 94.25 122 LEU A N 1
ATOM 931 C CA . LEU A 1 122 ? -6.103 -5.203 9.866 1.00 94.25 122 LEU A CA 1
ATOM 932 C C . LEU A 1 122 ? -6.244 -6.492 10.687 1.00 94.25 122 LEU A C 1
ATOM 934 O O . LEU A 1 122 ? -5.676 -6.601 11.770 1.00 94.25 122 LEU A O 1
ATOM 938 N N . HIS A 1 123 ? -6.932 -7.506 10.154 1.00 92.38 123 HIS A N 1
ATOM 939 C CA . HIS A 1 123 ? -7.026 -8.805 10.826 1.00 92.38 123 HIS A CA 1
ATOM 940 C C . HIS A 1 123 ? -5.669 -9.491 10.985 1.00 92.38 123 HIS A C 1
ATOM 942 O O . HIS A 1 123 ? -5.417 -10.079 12.032 1.00 92.38 123 HIS A O 1
ATOM 948 N N . ALA A 1 124 ? -4.798 -9.415 9.976 1.00 92.00 124 ALA A N 1
ATOM 949 C CA . ALA A 1 124 ? -3.463 -10.002 10.039 1.00 92.00 124 ALA A CA 1
ATOM 950 C C . ALA A 1 124 ? -2.548 -9.299 11.059 1.00 92.00 124 ALA A C 1
ATOM 952 O O . ALA A 1 124 ? -1.639 -9.927 11.601 1.00 92.00 124 ALA A O 1
ATOM 953 N N . GLU A 1 125 ? -2.772 -8.009 11.322 1.00 92.69 125 GLU A N 1
ATOM 954 C CA . GLU A 1 125 ? -2.017 -7.242 12.320 1.00 92.69 125 GLU A CA 1
ATOM 955 C C . GLU A 1 125 ? -2.587 -7.357 13.739 1.00 92.69 125 GLU A C 1
ATOM 957 O O . GLU A 1 125 ? -1.860 -7.095 14.701 1.00 92.69 125 GLU A O 1
ATOM 962 N N . ARG A 1 126 ? -3.849 -7.776 13.886 1.00 93.56 126 ARG A N 1
ATOM 963 C CA . ARG A 1 126 ? -4.512 -7.933 15.183 1.00 93.56 126 ARG A CA 1
ATOM 964 C C . ARG A 1 126 ? -3.739 -8.901 16.082 1.00 93.56 126 ARG A C 1
ATOM 966 O O . ARG A 1 126 ? -3.378 -10.006 15.677 1.00 93.56 126 ARG A O 1
ATOM 973 N N . ARG A 1 127 ? -3.495 -8.487 17.327 1.00 92.44 127 ARG A N 1
ATOM 974 C CA . ARG A 1 127 ? -2.746 -9.263 18.327 1.00 92.44 127 ARG A CA 1
ATOM 975 C C . ARG A 1 127 ? -3.652 -9.763 19.443 1.00 92.44 127 ARG A C 1
ATOM 977 O O . ARG A 1 127 ? -4.778 -9.303 19.596 1.00 92.44 127 ARG A O 1
ATOM 984 N N . SER A 1 128 ? -3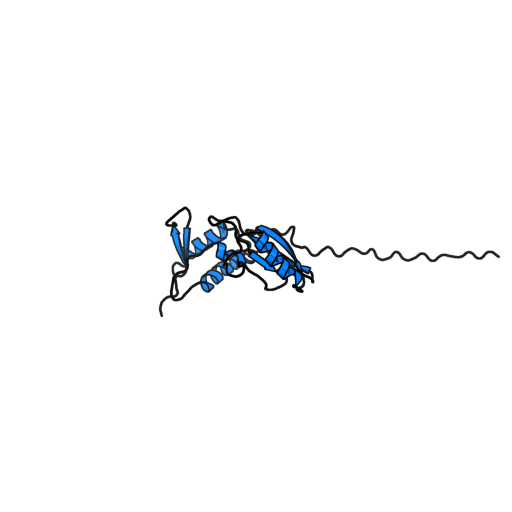.175 -10.734 20.212 1.00 92.56 128 SER A N 1
ATOM 985 C CA . SER A 1 128 ? -3.896 -11.272 21.374 1.00 92.56 128 SER A CA 1
ATOM 986 C C . SER A 1 128 ? -3.584 -10.521 22.671 1.00 92.56 128 SER A C 1
ATOM 988 O O . SER A 1 128 ? -4.367 -10.550 23.615 1.00 92.56 128 SER A O 1
ATOM 990 N N . ASP A 1 129 ? -2.428 -9.870 22.741 1.00 93.31 129 ASP A N 1
ATOM 991 C CA . ASP A 1 129 ? -1.835 -9.320 23.958 1.00 93.31 129 ASP A CA 1
ATOM 992 C C . ASP A 1 129 ? -1.974 -7.793 24.069 1.00 93.31 129 ASP A C 1
ATOM 994 O O . ASP A 1 129 ? -2.257 -7.289 25.162 1.00 93.31 129 ASP A O 1
ATOM 998 N N . TYR A 1 130 ? -1.884 -7.058 22.958 1.00 93.56 130 TYR A N 1
ATOM 999 C CA . TYR A 1 130 ? -1.999 -5.593 22.933 1.00 93.56 130 TYR A CA 1
ATOM 1000 C C . TYR A 1 130 ? -2.756 -5.056 21.712 1.00 93.56 130 TYR A C 1
ATOM 1002 O O . TYR A 1 130 ? -2.890 -5.728 20.690 1.00 93.56 130 TYR A O 1
ATOM 1010 N N . ASP A 1 131 ? -3.250 -3.826 21.839 1.00 96.19 131 ASP A N 1
ATOM 1011 C CA . ASP A 1 131 ? -3.886 -3.088 20.748 1.00 96.19 131 ASP A CA 1
ATOM 1012 C C . ASP A 1 131 ? -2.818 -2.476 19.829 1.00 96.19 131 ASP A C 1
ATOM 1014 O O . ASP A 1 131 ? -1.747 -2.076 20.289 1.00 96.19 131 ASP A O 1
ATOM 1018 N N . VAL A 1 132 ? -3.100 -2.383 18.530 1.00 94.75 132 VAL A N 1
ATOM 1019 C CA . VAL A 1 132 ? -2.125 -1.949 17.519 1.00 94.75 132 VAL A CA 1
ATOM 1020 C C . VAL A 1 132 ? -2.562 -0.638 16.885 1.00 94.75 132 VAL A C 1
ATOM 1022 O O . VAL A 1 132 ? -3.600 -0.572 16.231 1.00 94.75 132 VAL A O 1
ATOM 1025 N N . THR A 1 133 ? -1.745 0.404 17.023 1.00 93.56 133 THR A N 1
ATOM 1026 C CA . THR A 1 133 ? -1.930 1.654 16.275 1.00 93.56 133 THR A CA 1
ATOM 1027 C C . THR A 1 133 ? -1.682 1.423 14.785 1.00 93.56 133 THR A C 1
ATOM 1029 O O . THR A 1 133 ? -0.636 0.902 14.390 1.00 93.56 133 THR A O 1
ATOM 1032 N N . VAL A 1 134 ? -2.628 1.848 13.950 1.00 92.44 134 VAL A N 1
ATOM 1033 C CA . VAL A 1 134 ? -2.526 1.761 12.491 1.00 92.44 134 VAL A CA 1
ATOM 1034 C C . VAL A 1 134 ? -1.779 2.977 11.962 1.00 92.44 134 VAL A C 1
ATOM 1036 O O . VAL A 1 134 ? -2.214 4.118 12.112 1.00 92.44 134 VAL A O 1
ATOM 1039 N N . TYR A 1 135 ? -0.669 2.727 11.275 1.00 87.81 135 TYR A N 1
ATOM 1040 C CA . TYR A 1 135 ? 0.049 3.749 10.520 1.00 87.81 135 TYR A CA 1
ATOM 1041 C C . TYR A 1 135 ? -0.259 3.597 9.035 1.00 87.81 135 TYR A C 1
ATOM 1043 O O . TYR A 1 135 ? -0.139 2.501 8.506 1.00 87.81 135 TYR A O 1
ATOM 1051 N N . LEU A 1 136 ? -0.562 4.683 8.317 1.00 87.12 136 LEU A N 1
ATOM 1052 C CA . LEU A 1 136 ? -0.814 4.623 6.864 1.00 87.12 136 LEU A CA 1
ATOM 1053 C C . LEU A 1 136 ? 0.391 4.090 6.072 1.00 87.12 136 LEU A C 1
ATOM 1055 O O . LEU A 1 136 ? 0.241 3.459 5.026 1.00 87.12 136 LEU A O 1
ATOM 1059 N N . THR A 1 137 ? 1.597 4.266 6.613 1.00 84.12 137 THR A N 1
ATOM 1060 C CA . THR A 1 137 ? 2.837 3.691 6.076 1.00 84.12 137 THR A CA 1
ATOM 1061 C C . THR A 1 137 ? 2.854 2.159 6.134 1.00 84.12 137 THR A C 1
ATOM 1063 O O . THR A 1 137 ? 3.622 1.515 5.414 1.00 84.12 137 THR A O 1
ATOM 1066 N N . SER A 1 138 ? 1.990 1.536 6.946 1.00 84.12 138 SER A N 1
ATOM 1067 C CA . SER A 1 138 ? 1.816 0.082 6.984 1.00 84.12 138 SER A CA 1
ATOM 1068 C C . SER A 1 138 ? 1.268 -0.470 5.667 1.00 84.12 138 SER A C 1
ATOM 1070 O O . SER A 1 138 ? 1.688 -1.557 5.254 1.00 84.12 138 SER A O 1
ATOM 1072 N N . PHE A 1 139 ? 0.454 0.319 4.962 1.00 90.06 139 PHE A N 1
ATOM 1073 C CA . PHE A 1 139 ? -0.154 -0.032 3.682 1.00 90.06 139 PHE A CA 1
ATOM 1074 C C . PHE A 1 139 ? 0.784 0.138 2.486 1.00 90.06 139 PHE A C 1
ATOM 1076 O O . PHE A 1 139 ? 0.387 -0.203 1.379 1.00 90.06 139 PHE A O 1
ATOM 1083 N N . HIS A 1 140 ? 2.026 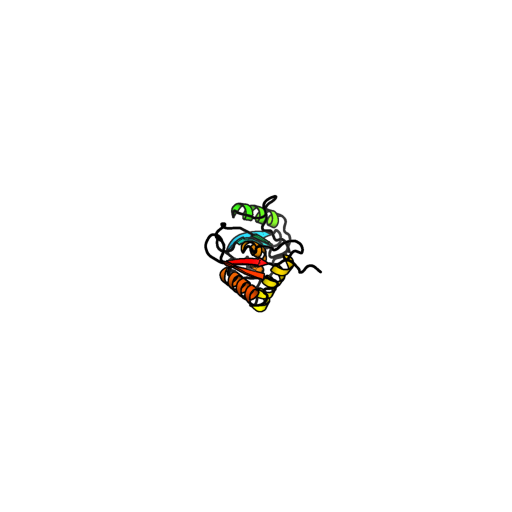0.615 2.655 1.00 88.50 140 HIS A N 1
ATOM 1084 C CA . HIS A 1 140 ? 2.941 0.838 1.522 1.00 88.50 140 HIS A CA 1
ATOM 1085 C C . HIS A 1 140 ? 3.123 -0.410 0.653 1.00 88.50 140 HIS A C 1
ATOM 1087 O O . HIS A 1 140 ? 3.036 -0.310 -0.561 1.00 88.50 140 HIS A O 1
ATOM 1093 N N . LEU A 1 141 ? 3.270 -1.593 1.255 1.00 89.56 141 LEU A N 1
ATOM 1094 C CA . LEU A 1 141 ? 3.371 -2.852 0.500 1.00 89.56 141 LEU A CA 1
ATOM 1095 C C . LEU A 1 141 ? 2.077 -3.272 -0.207 1.00 89.56 141 LEU A C 1
ATOM 1097 O O . LEU A 1 141 ? 2.119 -4.123 -1.095 1.00 89.56 141 LEU A O 1
ATOM 1101 N N . ASP A 1 142 ? 0.945 -2.710 0.205 1.00 92.31 142 ASP A N 1
ATOM 1102 C CA . ASP A 1 142 ? -0.373 -3.016 -0.334 1.00 92.31 142 ASP A CA 1
ATOM 1103 C C . ASP A 1 142 ? -0.821 -1.961 -1.358 1.00 92.31 142 ASP A C 1
ATOM 1105 O O . ASP A 1 142 ? -1.786 -2.198 -2.076 1.00 92.31 142 ASP A O 1
ATOM 1109 N N . ARG A 1 143 ? -0.115 -0.824 -1.499 1.00 92.62 143 ARG A N 1
ATOM 1110 C CA . ARG A 1 143 ? -0.528 0.294 -2.370 1.00 92.62 143 ARG A CA 1
ATOM 1111 C C . ARG A 1 143 ? -0.721 -0.112 -3.830 1.00 92.62 143 ARG A C 1
ATOM 1113 O O . ARG A 1 143 ? -1.702 0.302 -4.433 1.00 92.62 143 ARG A O 1
ATOM 1120 N N . LEU A 1 144 ? 0.152 -0.958 -4.381 1.00 93.00 144 LEU A N 1
ATOM 1121 C CA . LEU A 1 144 ? -0.001 -1.454 -5.757 1.00 93.00 144 LEU A CA 1
ATOM 1122 C C . LEU A 1 144 ? -1.226 -2.360 -5.936 1.00 93.00 144 LEU A C 1
ATOM 1124 O O . LEU A 1 144 ? -1.812 -2.385 -7.016 1.00 93.00 144 LEU A O 1
ATOM 1128 N N . ALA A 1 145 ? -1.603 -3.100 -4.891 1.00 93.81 145 ALA A N 1
ATOM 1129 C CA . ALA A 1 145 ? -2.776 -3.967 -4.908 1.00 93.81 145 ALA A CA 1
ATOM 1130 C C . ALA A 1 145 ? -4.065 -3.186 -4.628 1.00 93.81 145 ALA A C 1
ATOM 1132 O O . ALA A 1 145 ? -5.101 -3.516 -5.188 1.00 93.81 145 ALA A O 1
ATOM 1133 N N . LEU A 1 146 ? -4.000 -2.153 -3.783 1.00 95.75 146 LEU A N 1
ATOM 1134 C CA . LEU A 1 146 ? -5.122 -1.278 -3.453 1.00 95.75 146 LEU A CA 1
ATOM 1135 C C . LEU A 1 146 ? -5.456 -0.334 -4.607 1.00 95.75 146 LEU A C 1
ATOM 1137 O O . LEU A 1 146 ? -6.623 -0.190 -4.956 1.00 95.75 146 LEU A O 1
ATOM 1141 N N . GLN A 1 147 ? -4.436 0.315 -5.174 1.00 95.81 147 GLN A N 1
ATOM 1142 C CA . GLN A 1 147 ? -4.566 1.451 -6.090 1.00 95.81 147 GLN A CA 1
ATOM 1143 C C . GLN A 1 147 ? -5.638 2.438 -5.602 1.00 95.81 147 GLN A C 1
ATOM 1145 O O . GLN A 1 147 ? -6.671 2.631 -6.247 1.00 95.81 147 GLN A O 1
ATOM 1150 N N . ARG A 1 148 ? -5.433 2.968 -4.392 1.00 95.25 148 ARG A N 1
ATOM 1151 C CA . ARG A 1 148 ? -6.308 3.941 -3.730 1.00 95.25 148 ARG A CA 1
ATOM 1152 C C . ARG A 1 148 ? -5.482 5.022 -3.061 1.00 95.25 148 ARG A C 1
ATOM 1154 O O . ARG A 1 148 ? -4.403 4.737 -2.519 1.00 95.25 148 ARG A O 1
ATOM 1161 N N . SER A 1 149 ? -6.006 6.244 -3.099 1.00 93.19 149 SER A N 1
ATOM 1162 C CA . SER A 1 149 ? -5.406 7.396 -2.430 1.00 93.19 149 SER A CA 1
ATOM 1163 C C . SER A 1 149 ? -5.298 7.194 -0.913 1.00 93.19 149 SER A C 1
ATOM 1165 O O . SER A 1 149 ? -5.847 6.254 -0.335 1.00 93.19 149 SER A O 1
ATOM 1167 N N . THR A 1 150 ? -4.519 8.047 -0.249 1.00 91.62 150 THR A N 1
ATOM 1168 C CA . THR A 1 150 ? -4.404 8.012 1.217 1.00 91.62 150 THR A CA 1
ATOM 1169 C C . THR A 1 150 ? -5.734 8.355 1.880 1.00 91.62 150 THR A C 1
ATOM 1171 O O . THR A 1 150 ? -6.134 7.660 2.808 1.00 91.62 150 THR A O 1
ATOM 1174 N N . GLU A 1 151 ? -6.442 9.341 1.338 1.00 92.06 151 GLU A N 1
ATOM 1175 C CA . GLU A 1 151 ? -7.752 9.800 1.801 1.00 92.06 151 GLU A CA 1
ATOM 1176 C C . GLU A 1 151 ? -8.774 8.664 1.741 1.00 92.06 151 GLU A C 1
ATOM 1178 O O . GLU A 1 151 ? -9.464 8.406 2.719 1.00 92.06 151 GLU A O 1
ATOM 1183 N N . TRP A 1 152 ? -8.804 7.902 0.641 1.00 95.62 152 TRP A N 1
ATOM 1184 C CA . TRP A 1 152 ? -9.705 6.754 0.523 1.00 95.62 152 TRP A CA 1
ATOM 1185 C C . TRP A 1 152 ? -9.426 5.688 1.593 1.00 95.62 152 TRP A C 1
ATOM 1187 O O . TRP A 1 152 ? -10.352 5.102 2.151 1.00 95.62 152 TRP A O 1
ATOM 1197 N N . ILE A 1 153 ? -8.148 5.424 1.901 1.00 95.19 153 ILE A N 1
ATOM 1198 C CA . ILE A 1 153 ? -7.785 4.466 2.956 1.00 95.19 153 ILE A CA 1
ATOM 1199 C C . ILE A 1 153 ? -8.230 4.996 4.322 1.00 95.19 153 ILE A C 1
ATOM 1201 O O . ILE A 1 153 ? -8.765 4.226 5.114 1.00 95.19 153 ILE A O 1
ATOM 1205 N N . GLU A 1 154 ? -8.042 6.285 4.607 1.00 94.50 154 GLU A N 1
ATOM 1206 C CA . GLU A 1 154 ? -8.507 6.906 5.853 1.00 94.50 154 GLU A CA 1
ATOM 1207 C C . GLU A 1 154 ? -10.035 6.863 5.990 1.00 94.50 154 GLU A C 1
ATOM 1209 O O . GLU A 1 154 ? -10.537 6.498 7.054 1.00 94.50 154 GLU A O 1
ATOM 1214 N N . GLU A 1 155 ? -10.775 7.161 4.920 1.00 96.19 155 GLU A N 1
ATOM 1215 C CA . GLU A 1 155 ? -12.236 7.045 4.877 1.00 96.19 155 GLU A CA 1
ATOM 1216 C C . GLU A 1 155 ? -12.696 5.606 5.131 1.00 96.19 155 GLU A C 1
ATOM 1218 O O . GLU A 1 155 ? -13.626 5.374 5.904 1.00 96.19 155 GLU A O 1
ATOM 1223 N N . GLU A 1 156 ? -12.029 4.618 4.531 1.00 97.50 156 GLU A N 1
ATOM 1224 C CA . GLU A 1 156 ? -12.347 3.209 4.756 1.00 97.50 156 GLU A CA 1
ATOM 1225 C C . GLU A 1 156 ? -12.021 2.768 6.190 1.00 97.50 156 GLU A C 1
ATOM 1227 O O . GLU A 1 156 ? -12.801 2.027 6.791 1.00 97.50 156 GLU A O 1
ATOM 1232 N N . LEU A 1 157 ? -10.917 3.244 6.776 1.00 97.25 157 LEU A N 1
ATOM 1233 C CA . LEU A 1 157 ? -10.603 3.012 8.188 1.00 97.25 157 LEU A CA 1
ATOM 1234 C C . LEU A 1 157 ? -11.663 3.637 9.102 1.00 97.25 157 LEU A C 1
ATOM 1236 O O . LEU A 1 157 ? -12.104 2.984 10.046 1.00 97.25 157 LEU A O 1
ATOM 1240 N N . GLN A 1 158 ? -12.130 4.851 8.804 1.00 97.69 158 GLN A N 1
ATOM 1241 C CA . GLN A 1 158 ? -13.216 5.482 9.555 1.00 97.69 158 GLN A CA 1
ATOM 1242 C C . GLN A 1 158 ? -14.512 4.677 9.441 1.00 97.69 158 GLN A C 1
ATOM 1244 O O . GLN A 1 158 ? -15.108 4.320 10.455 1.00 97.69 158 GLN A O 1
ATOM 1249 N N . ARG A 1 159 ? -14.893 4.284 8.222 1.00 97.38 159 ARG A N 1
ATOM 1250 C CA . ARG A 1 159 ? -16.068 3.440 7.979 1.00 97.38 159 ARG A CA 1
ATOM 1251 C C . ARG A 1 159 ? -15.985 2.119 8.748 1.00 97.38 159 ARG A C 1
ATOM 1253 O O . ARG A 1 159 ? -16.993 1.638 9.265 1.00 97.38 159 ARG A O 1
ATOM 1260 N N . LEU A 1 160 ? -14.806 1.499 8.816 1.00 97.06 160 LEU A N 1
ATOM 1261 C CA . LEU A 1 160 ? -14.587 0.274 9.588 1.00 97.06 160 LEU A CA 1
ATOM 1262 C C . LEU A 1 160 ? -14.692 0.520 11.094 1.00 97.06 160 LEU A C 1
ATOM 1264 O O . LEU A 1 160 ? -15.306 -0.298 11.770 1.00 97.06 160 LEU A O 1
ATOM 1268 N N . ALA A 1 161 ? -14.161 1.629 11.607 1.00 97.31 161 ALA A N 1
ATOM 1269 C CA . ALA A 1 161 ? -14.289 1.981 13.019 1.00 97.31 161 ALA A CA 1
ATOM 1270 C C . ALA A 1 161 ? -15.755 2.219 13.427 1.00 97.31 161 ALA A C 1
ATOM 1272 O O . ALA A 1 161 ? -16.170 1.799 14.505 1.00 97.31 161 ALA A O 1
ATOM 1273 N N . ASP A 1 162 ? -16.551 2.823 12.542 1.00 97.31 162 ASP A N 1
ATOM 1274 C CA . ASP A 1 162 ? -17.974 3.079 12.784 1.00 97.31 162 ASP A CA 1
ATOM 1275 C C . ASP A 1 162 ? -18.823 1.798 12.706 1.00 97.31 162 ASP A C 1
ATOM 1277 O O . ASP A 1 162 ? -19.812 1.653 13.423 1.00 97.31 162 ASP A O 1
ATOM 1281 N N . THR A 1 163 ? -18.458 0.862 11.821 1.00 97.19 163 THR A N 1
ATOM 1282 C CA . THR A 1 163 ? -19.263 -0.347 11.545 1.00 97.19 163 THR A CA 1
ATOM 1283 C C . THR A 1 163 ? -18.820 -1.595 12.305 1.00 97.19 163 THR A C 1
ATOM 1285 O O . THR A 1 163 ? -19.633 -2.499 12.480 1.00 97.19 163 THR A O 1
ATOM 1288 N N . GLN A 1 164 ? -17.558 -1.665 12.732 1.00 95.56 164 GLN A N 1
ATOM 1289 C CA . GLN A 1 164 ? -16.948 -2.791 13.453 1.00 95.56 164 GLN A CA 1
ATOM 1290 C C . GLN A 1 164 ? -16.067 -2.279 14.613 1.00 95.56 164 GLN A C 1
ATOM 1292 O O . GLN A 1 164 ? -14.842 -2.486 14.617 1.00 95.56 164 GLN A O 1
ATOM 1297 N N . PRO A 1 165 ? -16.664 -1.595 15.609 1.00 95.38 165 PRO A N 1
ATOM 1298 C CA . PRO A 1 165 ? -15.931 -1.003 16.730 1.00 95.38 165 PRO A CA 1
ATOM 1299 C C . PRO A 1 165 ? -15.205 -2.036 17.612 1.00 95.38 165 PRO A C 1
ATOM 1301 O O . PRO A 1 165 ? -14.304 -1.686 18.368 1.00 95.38 165 PRO A O 1
ATOM 1304 N N . GLU A 1 166 ? -15.561 -3.319 17.519 1.00 92.88 166 GLU A N 1
ATOM 1305 C CA . GLU A 1 166 ? -14.893 -4.441 18.187 1.00 92.88 166 GLU A CA 1
ATOM 1306 C C . GLU A 1 166 ? -13.573 -4.877 17.522 1.00 92.88 166 GLU A C 1
ATOM 1308 O O . GLU A 1 166 ? -12.820 -5.677 18.093 1.00 92.88 166 GLU A O 1
ATOM 1313 N N . ILE A 1 167 ? -13.296 -4.384 16.310 1.00 93.69 167 ILE A N 1
ATOM 1314 C CA . ILE A 1 167 ? -12.056 -4.629 15.562 1.00 93.69 167 ILE A CA 1
ATOM 1315 C C . ILE A 1 167 ? -11.194 -3.372 15.530 1.00 93.69 167 ILE A C 1
ATOM 1317 O O . ILE A 1 167 ? -9.991 -3.466 15.767 1.00 93.69 167 ILE A O 1
ATOM 1321 N N . LEU A 1 168 ? -11.784 -2.218 15.225 1.00 97.44 168 LEU A N 1
ATOM 1322 C CA . LEU A 1 168 ? -11.059 -0.972 15.009 1.00 97.44 168 LEU A CA 1
ATOM 1323 C C . LEU A 1 168 ? -11.749 0.168 15.750 1.00 97.44 168 LEU A C 1
ATOM 1325 O O . LEU A 1 168 ? -12.961 0.314 15.688 1.00 97.44 168 LEU A O 1
ATOM 1329 N N . THR A 1 169 ? -10.965 1.010 16.409 1.00 97.31 169 THR A N 1
ATOM 1330 C CA . THR A 1 169 ? -11.452 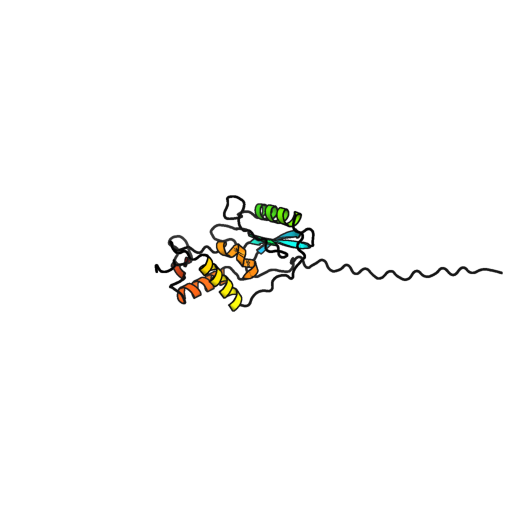2.255 17.011 1.00 97.31 169 THR A CA 1
ATOM 1331 C C . THR A 1 169 ? -10.781 3.449 16.359 1.00 97.31 169 THR A C 1
ATOM 1333 O O . THR A 1 169 ? -9.647 3.351 15.887 1.00 97.31 169 THR A O 1
ATOM 1336 N N . ALA A 1 170 ? -11.488 4.573 16.342 1.00 97.00 170 ALA A N 1
ATOM 1337 C CA . ALA A 1 170 ? -11.011 5.845 15.831 1.00 97.00 170 ALA A CA 1
ATOM 1338 C C . ALA A 1 170 ? -11.132 6.902 16.930 1.00 97.00 170 ALA A C 1
ATOM 1340 O O . ALA A 1 170 ? -12.168 7.013 17.586 1.00 97.00 170 ALA A O 1
ATOM 1341 N N . LYS A 1 171 ? -10.077 7.686 17.137 1.00 95.00 171 LYS A N 1
ATOM 1342 C CA . LYS A 1 171 ? -10.097 8.840 18.042 1.00 95.00 171 LYS A CA 1
ATOM 1343 C C . LYS A 1 171 ? -9.293 9.994 17.447 1.00 95.00 171 LYS A C 1
ATOM 1345 O O . LYS A 1 171 ? -8.353 9.743 16.693 1.00 95.00 171 LYS A O 1
ATOM 1350 N N . PRO A 1 172 ? -9.595 11.252 17.795 1.00 92.56 172 PRO A N 1
ATOM 1351 C CA . PRO A 1 172 ? -8.709 12.360 17.465 1.00 92.56 172 PRO A CA 1
ATOM 1352 C C . PRO A 1 172 ? -7.303 12.097 18.013 1.00 92.56 172 PRO A C 1
ATOM 1354 O O . PRO A 1 172 ? -7.152 11.572 19.122 1.00 92.56 172 PRO A O 1
ATOM 1357 N N . ARG A 1 173 ? -6.267 12.460 17.254 1.00 86.19 173 ARG A N 1
ATOM 1358 C CA . ARG A 1 173 ? -4.893 12.380 17.759 1.00 86.19 173 ARG A CA 1
ATOM 1359 C C . ARG A 1 173 ? -4.728 13.277 18.983 1.00 86.19 173 ARG A C 1
ATOM 1361 O O . ARG A 1 173 ? -5.162 14.424 18.984 1.00 86.19 173 ARG A O 1
ATOM 1368 N N . THR A 1 174 ? -4.034 12.771 20.002 1.00 82.00 174 THR A N 1
ATOM 1369 C CA . THR A 1 174 ? -3.684 13.560 21.196 1.00 82.00 174 THR A CA 1
ATOM 1370 C C . THR A 1 174 ? -2.779 14.745 20.846 1.00 82.00 174 THR A C 1
ATOM 1372 O O . THR A 1 174 ? -2.854 15.793 21.480 1.00 82.00 174 THR A O 1
ATOM 1375 N N . TYR A 1 175 ? -1.933 14.581 19.824 1.00 78.31 175 TYR A N 1
ATOM 1376 C CA . TYR A 1 175 ? -1.027 15.609 19.325 1.00 78.31 175 TYR A CA 1
ATOM 1377 C C . TYR A 1 175 ? -1.149 15.734 17.804 1.00 78.31 175 TYR A C 1
ATOM 1379 O O . TYR A 1 175 ? -1.063 14.739 17.082 1.00 78.31 175 TYR A O 1
ATOM 1387 N N . GLY A 1 176 ? -1.295 16.969 17.321 1.00 74.94 176 GLY A N 1
ATOM 1388 C CA . GLY A 1 176 ? -1.441 17.275 15.898 1.00 74.94 176 GLY A CA 1
ATOM 1389 C C . GLY A 1 176 ? -2.882 17.176 15.395 1.00 74.94 176 GLY A C 1
ATOM 1390 O O . GLY A 1 176 ? -3.833 17.167 16.171 1.00 74.94 176 GLY A O 1
ATOM 1391 N N . THR A 1 177 ? -3.034 17.145 14.074 1.00 78.88 177 THR A N 1
ATOM 1392 C CA . THR A 1 177 ? -4.323 17.026 13.385 1.00 78.88 177 THR A CA 1
ATOM 1393 C C . THR A 1 177 ? -4.547 15.599 12.880 1.00 78.88 177 THR A C 1
ATOM 1395 O O . THR A 1 177 ? -3.597 14.856 12.623 1.00 78.88 177 THR A O 1
ATOM 1398 N N . GLY A 1 178 ? -5.817 15.219 12.730 1.00 84.75 178 GLY A N 1
ATOM 1399 C CA . GLY A 1 178 ? -6.234 13.945 12.143 1.00 84.75 178 GLY A CA 1
ATOM 1400 C C . GLY A 1 178 ? -6.661 12.885 13.158 1.00 84.75 178 GLY A C 1
ATOM 1401 O O . GLY A 1 178 ? -6.766 13.135 14.364 1.00 84.75 178 GLY A O 1
ATOM 1402 N N . THR A 1 179 ? -6.912 11.688 12.636 1.00 91.44 179 THR A N 1
ATOM 1403 C CA . THR A 1 179 ? -7.446 10.550 13.388 1.00 91.44 179 THR A CA 1
ATOM 1404 C C . THR A 1 179 ? -6.335 9.547 13.703 1.00 91.44 179 THR A C 1
ATOM 1406 O O . THR A 1 179 ? -5.430 9.293 12.903 1.00 91.44 179 THR A O 1
ATOM 1409 N N . GLU A 1 180 ? -6.365 9.002 14.913 1.00 93.75 180 GLU A N 1
ATOM 1410 C CA . GLU A 1 180 ? -5.628 7.807 15.301 1.00 93.75 180 GLU A CA 1
ATOM 1411 C C . GLU A 1 180 ? -6.578 6.615 15.233 1.00 93.75 180 GLU A C 1
ATOM 1413 O O . GLU A 1 180 ? -7.618 6.600 15.897 1.00 93.75 180 GLU A O 1
ATOM 1418 N N . PHE A 1 181 ? -6.200 5.625 14.429 1.00 95.88 181 PHE A N 1
ATOM 1419 C CA . PHE A 1 181 ? -6.907 4.360 14.323 1.00 95.88 181 PHE A CA 1
ATOM 1420 C C . PHE A 1 181 ? -6.158 3.290 15.110 1.00 95.88 181 PHE A C 1
ATOM 1422 O O . PHE A 1 181 ? -4.940 3.149 14.970 1.00 95.88 181 PHE A O 1
ATOM 1429 N N . THR A 1 182 ? -6.887 2.510 15.900 1.00 97.19 182 THR A N 1
ATOM 1430 C CA . THR A 1 182 ? -6.316 1.458 16.744 1.00 97.19 182 THR A CA 1
ATOM 1431 C C . THR A 1 182 ? -7.074 0.158 16.538 1.00 97.19 182 THR A C 1
ATOM 1433 O O . THR A 1 182 ? -8.273 0.085 16.812 1.00 97.19 182 THR A O 1
ATOM 1436 N N . ILE A 1 183 ? -6.369 -0.874 16.068 1.00 97.19 183 ILE A N 1
ATOM 1437 C CA . ILE A 1 183 ? -6.873 -2.246 16.001 1.00 97.19 183 ILE A CA 1
ATOM 1438 C C . ILE A 1 183 ? -6.924 -2.776 17.429 1.00 97.19 183 ILE A C 1
ATOM 1440 O O . ILE A 1 183 ? -5.897 -2.856 18.106 1.00 97.19 183 ILE A O 1
ATOM 1444 N N . LEU A 1 184 ? -8.111 -3.159 17.880 1.00 96.50 184 LEU A N 1
ATOM 1445 C CA . LEU A 1 184 ? -8.300 -3.755 19.194 1.00 96.50 184 LEU A CA 1
ATOM 1446 C C . LEU A 1 184 ? -7.787 -5.191 19.196 1.00 96.50 184 LEU A C 1
ATOM 1448 O O . LEU A 1 184 ? -8.018 -5.943 18.249 1.00 96.50 184 LEU A O 1
ATOM 1452 N N . ARG A 1 185 ? -7.140 -5.616 20.277 1.00 95.00 185 ARG A N 1
ATOM 1453 C CA . ARG A 1 185 ? -6.711 -7.007 20.461 1.00 95.00 185 ARG A CA 1
ATOM 1454 C C . ARG A 1 185 ? -7.874 -7.999 20.398 1.00 95.00 185 ARG A C 1
ATOM 1456 O O . ARG A 1 185 ? -9.043 -7.628 20.530 1.00 95.00 185 ARG A O 1
ATOM 1463 N N . PHE A 1 186 ? -7.572 -9.276 20.184 1.00 91.69 186 PHE A N 1
ATOM 1464 C CA . PHE A 1 186 ? -8.582 -10.331 20.284 1.00 91.69 186 PHE A CA 1
ATOM 1465 C C . PHE A 1 186 ? -9.172 -10.390 21.704 1.00 91.69 186 PHE A C 1
ATOM 1467 O O . PHE A 1 186 ? -8.438 -10.181 22.677 1.00 91.69 186 PHE A O 1
ATOM 1474 N N . PRO A 1 187 ? -10.480 -10.679 21.850 1.00 85.44 187 PRO A N 1
ATOM 1475 C CA . PRO A 1 187 ? -11.069 -10.940 23.156 1.00 85.44 187 PRO A CA 1
ATOM 1476 C C . PRO A 1 187 ? -10.311 -12.064 23.861 1.00 85.44 187 PRO A C 1
ATOM 1478 O O . PRO A 1 187 ? -9.901 -13.038 23.228 1.00 85.44 187 PRO A O 1
ATOM 1481 N N . LYS A 1 188 ? -10.135 -11.937 25.176 1.00 78.00 188 LYS A N 1
ATOM 1482 C CA . LYS A 1 188 ? -9.624 -13.048 25.979 1.00 78.00 188 LYS A CA 1
ATOM 1483 C C . LYS A 1 188 ? -10.706 -14.129 26.022 1.00 78.00 188 LYS A C 1
ATOM 1485 O O . LYS A 1 188 ? -11.829 -13.826 26.419 1.00 78.00 188 LYS A O 1
ATOM 1490 N N . SER A 1 189 ? -10.364 -15.331 25.559 1.00 68.94 189 SER A N 1
ATOM 1491 C CA . SER A 1 189 ? -11.183 -16.546 25.678 1.00 68.94 189 SER A CA 1
ATOM 1492 C C . SER A 1 189 ? -11.289 -17.008 27.122 1.00 68.94 189 SER A C 1
ATOM 1494 O O . SER A 1 189 ? -10.229 -16.957 27.793 1.00 68.94 189 SER A O 1
#